Protein AF-A0A7L2H707-F1 (afdb_monomer)

Radius of gyration: 28.12 Å; Cα contacts (8 Å, |Δi|>4): 339; chains: 1; bounding box: 68×90×78 Å

Sequence (315 aa):
ISQTHPNASKLPLKDSFTYDDYRWAVSSVMTRQNQIPTEDGSRVTLALIPLWDMCNHTNGLITTGYNLEDDRCECVALQDFKVGEQIYIFYGTRSNAEFVIHSGFFFDNNSHDRVKIKLGVSKSDRLYAMKAEVLARAGIPTSSVFALHSTEPPISAQLLAFLRVFCMSEEELKEHLIGERAIDKIFTLGNSEFPISWDNEVKLWTFLEARASLLLKTYKTTVEDDKSFLETHDLTSHAIMAIKLRLGEKEILEKAVKSAAASREYYTKNGFVNGENSLFNGTKSESENLNKEKSNRETEDAKESSSESTDEVKE

pLDDT: mean 89.02, std 19.52, range [30.56, 98.81]

InterPro domains:
  IPR015353 Rubisco LSMT, substrate-binding domain [PF09273] (122-253)
  IPR025785 Actin-histidine N-methyltransferase SETD3 [PS51565] (1-260)
  IPR036464 Rubisco LSMT, substrate-binding domain superfamily [G3DSA:3.90.1420.10] (107-272)
  IPR036464 Rubisco LSMT, substrate-binding domain superfamily [SSF81822] (115-268)
  IPR046341 SET domain superfamily [SSF82199] (11-111)
  IPR050600 SETD3/SETD6 methyltransferase [PTHR13271] (15-248)

Foldseek 3Di:
DPDPDPVCVPPPVVVPDDPVNVVVVQLVCLQAWDWAADLVNPDIDIDRAPPVSVAAADDADAQWHADSVVRDIDGDQRDDDDVPGGGHGHPDLDAQVSCCPRNVAGDPPRQNHKDKDKDAQDPPDPCLVLLCVLCVLLVHHRIDIAIQGLDPVRHALNVQLNLLSSQDDPVLSCCLVDDPCNNVVSVCSSPPVAHSFLVSQLNSLVVQLVRLVVVLVVDPDHLVRLVCCLVPDDDDNSRNSVSVVVNSNNSSSVVSNVSSVVSNVVSVVVCVVCDRPPRPPPPPPPVVVVVVVVVVVVVVVVPPPDDDDDDDDDD

Solvent-accessible surface area (backbone atoms only — not comparable to full-atom values): 18832 Å² total; per-residue (Å²): 132,90,82,85,57,76,88,52,74,82,42,72,58,70,83,59,74,52,72,67,57,51,52,51,50,54,51,54,44,58,52,47,56,40,82,43,65,39,96,83,64,82,48,74,43,80,42,74,54,80,78,64,70,71,51,45,76,48,92,76,59,75,45,64,50,75,41,74,91,78,70,43,82,45,71,56,78,70,61,94,73,59,94,91,56,85,71,54,40,32,88,63,85,56,24,46,70,50,28,38,76,41,53,73,41,66,62,86,89,51,81,48,24,56,42,81,44,79,52,62,70,52,87,83,43,94,58,33,72,59,45,42,49,50,31,50,77,60,74,38,73,56,57,48,76,45,58,39,31,65,46,88,72,33,57,47,42,69,54,46,26,50,39,44,51,73,46,48,53,72,67,58,47,45,50,46,73,50,66,92,61,10,61,62,51,49,70,36,44,42,39,87,90,52,63,95,41,46,67,37,49,29,50,32,24,50,49,49,21,53,50,32,51,52,56,55,69,71,49,96,64,55,64,66,56,49,52,50,49,65,73,74,50,94,70,54,72,69,56,48,40,55,51,52,49,62,35,50,53,45,54,30,33,52,48,37,25,54,52,23,49,53,50,22,52,52,32,49,53,50,33,70,75,56,44,99,76,64,72,79,69,88,72,80,60,59,71,63,50,58,52,51,55,52,57,50,51,64,56,51,70,69,65,76,79,78,86,88,89,88,88,83,87,88,132

Mean predi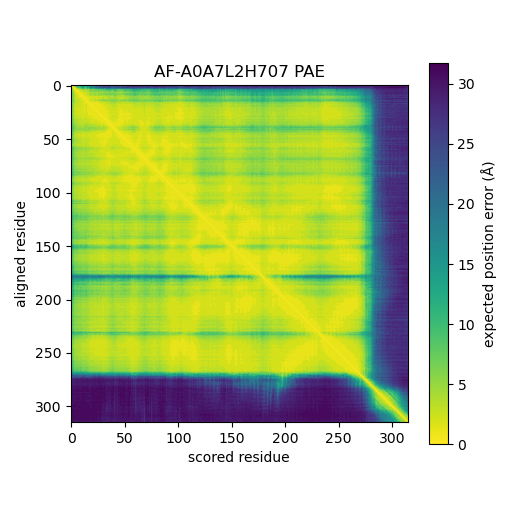cted aligned error: 9.2 Å

Nearest PDB structures (foldseek):
  6ox1-assembly2_B  TM=9.909E-01  e=6.066E-40  Homo sapiens
  6wk2-assembly1_A  TM=9.994E-01  e=1.574E-39  Homo sapiens
  6ict-assembly1_A  TM=9.997E-01  e=2.051E-39  Homo sapiens
  6ox4-assembly1_A  TM=9.991E-01  e=2.971E-39  Homo sapiens
  6v62-assembly1_A  TM=9.894E-01  e=6.575E-39  Homo sapiens

Secondary structure (DSSP, 8-state):
-----GGGTTSGGGT---HHHHHHHHHHHHHHEEEEE-TTSSSEEEEE-TTGGGPEE-SS---EEEETTTTEEEE--SS---TTSPPEE---S--HHHIIIIIS---TT-TT-EEEEEEE--TT-TTHHHHHHHHHHTT--SEEEEEEESSSSSB-HHHHHHHHHHH--HHHHHHHHSSTTHHHHHHHTT-TTS-S-HHHHHHHHHHHHHHHHHHHTTSSS-HHHHHHHHHHS---HHHHHHHHHHHHHHHHHHHHHHHHHHHHHHHHHHHHHH-TT----TTSSHHHHHHHHHHHHHHHTTTSSS---------

Structure (mmCIF, N/CA/C/O backbone):
data_AF-A0A7L2H707-F1
#
_entry.id   AF-A0A7L2H707-F1
#
loop_
_atom_site.group_PDB
_atom_site.id
_atom_site.type_symbol
_atom_site.label_atom_id
_atom_site.label_alt_id
_atom_site.label_comp_id
_atom_site.label_asym_id
_atom_site.label_entity_id
_atom_site.label_seq_id
_atom_site.pdbx_PDB_ins_code
_atom_site.Cartn_x
_atom_site.Cartn_y
_atom_site.Cartn_z
_atom_site.occupancy
_atom_site.B_iso_or_equiv
_atom_site.auth_seq_id
_atom_site.auth_comp_id
_atom_site.auth_asym_id
_atom_site.auth_atom_id
_atom_site.pdbx_PDB_model_num
ATOM 1 N N . ILE A 1 1 ? -5.792 -17.222 -35.094 1.00 54.03 1 ILE A N 1
ATOM 2 C CA . ILE A 1 1 ? -6.638 -16.162 -34.495 1.00 54.03 1 ILE A CA 1
ATOM 3 C C . ILE A 1 1 ? -7.284 -15.411 -35.654 1.00 54.03 1 ILE A C 1
ATOM 5 O O . ILE A 1 1 ? -6.564 -14.768 -36.404 1.00 54.03 1 ILE A O 1
ATOM 9 N N . SER A 1 2 ? -8.591 -15.565 -35.888 1.00 55.62 2 SER A N 1
ATOM 10 C CA . SER A 1 2 ? -9.274 -14.831 -36.966 1.00 55.62 2 SER A CA 1
ATOM 11 C C . SER A 1 2 ? -9.507 -13.393 -36.514 1.00 55.62 2 SER A C 1
ATOM 13 O O . SER A 1 2 ? -10.444 -13.111 -35.774 1.00 55.62 2 SER A O 1
ATOM 15 N N . GLN A 1 3 ? -8.601 -12.496 -36.897 1.00 58.69 3 GLN A N 1
ATOM 16 C CA . GLN A 1 3 ? -8.678 -11.076 -36.570 1.00 58.69 3 GLN A CA 1
ATOM 17 C C . GLN A 1 3 ? -9.778 -10.424 -37.422 1.00 58.69 3 GLN A C 1
ATOM 19 O O . GLN A 1 3 ? -9.696 -10.405 -38.647 1.00 58.69 3 GLN A O 1
ATOM 24 N N . THR A 1 4 ? -10.832 -9.923 -36.779 1.00 78.00 4 THR A N 1
ATOM 25 C CA . THR A 1 4 ? -12.040 -9.413 -37.455 1.00 78.00 4 THR A CA 1
ATOM 26 C C . THR A 1 4 ? -11.990 -7.914 -37.750 1.00 78.00 4 THR A C 1
ATOM 28 O O . THR A 1 4 ? -12.814 -7.416 -38.513 1.00 78.00 4 THR A O 1
ATOM 31 N N . HIS A 1 5 ? -11.039 -7.179 -37.161 1.00 87.56 5 HIS A N 1
ATOM 32 C CA . HIS A 1 5 ? -11.016 -5.721 -37.236 1.00 87.56 5 HIS A CA 1
ATOM 33 C C . HIS A 1 5 ? -10.120 -5.205 -38.383 1.00 87.56 5 HIS A C 1
ATOM 35 O O . HIS A 1 5 ? -8.908 -5.443 -38.359 1.00 87.56 5 HIS A O 1
ATOM 41 N N . PRO A 1 6 ? -10.652 -4.433 -39.353 1.00 87.88 6 PRO A N 1
ATOM 42 C CA . PRO A 1 6 ? -9.914 -4.019 -40.554 1.00 87.88 6 PRO A CA 1
ATOM 43 C C . PRO A 1 6 ? -8.689 -3.139 -40.255 1.00 87.88 6 PRO A C 1
ATOM 45 O O . PRO A 1 6 ? -7.672 -3.242 -40.943 1.00 87.88 6 PRO A O 1
ATOM 48 N N . ASN A 1 7 ? -8.733 -2.334 -39.188 1.00 91.69 7 ASN A N 1
ATOM 49 C CA . ASN A 1 7 ? -7.623 -1.443 -38.816 1.00 91.69 7 ASN A CA 1
ATOM 50 C C . ASN A 1 7 ? -6.349 -2.181 -38.369 1.00 91.69 7 ASN A C 1
ATOM 52 O O . ASN A 1 7 ? -5.264 -1.617 -38.459 1.00 91.69 7 ASN A O 1
ATOM 56 N N . ALA A 1 8 ? -6.450 -3.437 -37.923 1.00 90.44 8 ALA A N 1
ATOM 57 C CA . ALA A 1 8 ? -5.287 -4.217 -37.497 1.00 90.44 8 ALA A CA 1
ATOM 58 C C . ALA A 1 8 ? -4.589 -4.945 -38.661 1.00 90.44 8 ALA A C 1
ATOM 60 O O . ALA A 1 8 ? -3.564 -5.591 -38.468 1.00 90.44 8 ALA A O 1
ATOM 61 N N . SER A 1 9 ? -5.122 -4.824 -39.884 1.00 89.00 9 SER A N 1
ATOM 62 C CA . SER A 1 9 ? -4.682 -5.592 -41.056 1.00 89.00 9 SER A CA 1
ATOM 63 C C . SER A 1 9 ? -3.227 -5.367 -41.475 1.00 89.00 9 SER A C 1
ATOM 65 O O . SER A 1 9 ? -2.679 -6.221 -42.171 1.00 89.00 9 SER A O 1
ATOM 67 N N . LYS A 1 10 ? -2.631 -4.238 -41.069 1.00 93.12 10 LYS A N 1
ATOM 68 C CA . LYS A 1 10 ? -1.242 -3.848 -41.358 1.00 93.12 10 LYS A CA 1
ATOM 69 C C . LYS A 1 10 ? -0.273 -4.118 -40.202 1.00 93.12 10 LYS A C 1
ATOM 71 O O . LYS A 1 10 ? 0.908 -3.817 -40.335 1.00 93.12 10 LYS A O 1
ATOM 76 N N . LEU A 1 11 ? -0.756 -4.607 -39.058 1.00 94.12 11 LEU A N 1
ATOM 77 C CA . LEU A 1 11 ? 0.102 -4.867 -37.906 1.00 94.12 11 LEU A CA 1
ATOM 78 C C . LEU A 1 11 ? 0.853 -6.191 -38.097 1.00 94.12 11 LEU A C 1
ATOM 80 O O . LEU A 1 11 ? 0.225 -7.170 -38.498 1.00 94.12 11 LEU A O 1
ATOM 84 N N . PRO A 1 12 ? 2.143 -6.272 -37.722 1.00 93.12 12 PRO A N 1
ATOM 85 C CA . PRO A 1 12 ? 2.908 -7.522 -37.801 1.00 93.12 12 PRO A CA 1
ATOM 86 C C . PRO A 1 12 ? 2.309 -8.632 -36.919 1.00 93.12 12 PRO A C 1
ATOM 88 O O . PRO A 1 12 ? 2.442 -9.815 -37.215 1.00 93.12 12 PRO A O 1
ATOM 91 N N . LEU A 1 13 ? 1.557 -8.247 -35.881 1.00 93.44 13 LEU A N 1
ATOM 92 C CA . LEU A 1 13 ? 0.807 -9.148 -34.997 1.00 93.44 13 LEU A CA 1
ATOM 93 C C . LEU A 1 13 ? -0.252 -9.987 -35.731 1.00 93.44 13 LEU A C 1
ATOM 95 O O . LEU A 1 13 ? -0.741 -10.976 -35.189 1.00 93.44 13 LEU A O 1
ATOM 99 N N . LYS A 1 14 ? -0.645 -9.587 -36.946 1.00 87.44 14 LYS A N 1
ATOM 100 C CA . LYS A 1 14 ? -1.569 -10.361 -37.777 1.00 87.44 14 LYS A CA 1
ATOM 101 C C . LYS A 1 14 ? -0.950 -11.684 -38.220 1.00 87.44 14 LYS A C 1
ATOM 103 O O . LYS A 1 14 ? -1.649 -12.695 -38.261 1.00 87.44 14 LYS A O 1
ATOM 108 N N . ASP A 1 15 ? 0.336 -11.655 -38.556 1.00 89.94 15 ASP A N 1
ATOM 109 C CA . ASP A 1 15 ? 1.042 -12.813 -39.094 1.00 89.94 15 ASP A CA 1
ATOM 110 C C . ASP A 1 15 ? 1.440 -13.773 -37.967 1.00 89.94 15 ASP A C 1
ATOM 112 O O . ASP A 1 15 ? 1.309 -14.988 -38.110 1.00 89.94 15 ASP A O 1
ATOM 116 N N . SER A 1 16 ? 1.859 -13.232 -36.818 1.00 93.44 16 SER A N 1
ATOM 117 C CA . SER A 1 16 ? 2.153 -14.009 -35.614 1.00 93.44 16 SER A CA 1
ATOM 118 C C . SER A 1 16 ? 1.881 -13.197 -34.350 1.00 93.44 16 SER A C 1
ATOM 120 O O . SER A 1 16 ? 2.459 -12.132 -34.145 1.00 93.44 16 SER A O 1
ATOM 122 N N . PHE A 1 17 ? 1.023 -13.729 -33.481 1.00 95.00 17 PHE A N 1
ATOM 123 C CA . PHE A 1 17 ? 0.790 -13.210 -32.136 1.00 95.00 17 PHE A CA 1
ATOM 124 C C . PHE A 1 17 ? 0.549 -14.378 -31.187 1.00 95.00 17 PHE A C 1
ATOM 126 O O . PHE A 1 17 ? -0.504 -15.025 -31.224 1.00 95.00 17 PHE A O 1
ATOM 133 N N . THR A 1 18 ? 1.554 -14.678 -30.371 1.00 96.38 18 THR A N 1
ATOM 134 C CA . THR A 1 18 ? 1.525 -15.805 -29.443 1.00 96.38 18 THR A CA 1
ATOM 135 C C . THR A 1 18 ? 1.198 -15.358 -28.022 1.00 96.38 18 THR A C 1
ATOM 137 O O . THR A 1 18 ? 1.277 -14.182 -27.663 1.00 96.38 18 THR A O 1
ATOM 140 N N . TYR A 1 19 ? 0.841 -16.329 -27.182 1.00 97.81 19 TYR A N 1
ATOM 141 C CA . TYR A 1 19 ? 0.700 -16.095 -25.749 1.00 97.81 19 TYR A CA 1
ATOM 142 C C . TYR A 1 19 ? 2.007 -15.588 -25.123 1.00 97.81 19 TYR A C 1
ATOM 144 O O . TYR A 1 19 ? 1.972 -14.690 -24.284 1.00 97.81 19 TYR A O 1
ATOM 152 N N . ASP A 1 20 ? 3.150 -16.136 -25.544 1.00 98.38 20 ASP A N 1
ATOM 153 C CA . ASP A 1 20 ? 4.453 -15.763 -25.000 1.00 98.38 20 ASP A CA 1
ATOM 154 C C . ASP A 1 20 ? 4.829 -14.325 -25.368 1.00 98.38 20 ASP A C 1
ATOM 156 O O . ASP A 1 20 ? 5.318 -13.609 -24.493 1.00 98.38 20 ASP A O 1
ATOM 160 N N . ASP A 1 21 ? 4.508 -13.874 -26.588 1.00 98.12 21 ASP A N 1
ATOM 161 C CA . ASP A 1 21 ? 4.693 -12.475 -27.003 1.00 98.12 21 ASP A CA 1
ATOM 162 C C . ASP A 1 21 ? 3.899 -11.531 -26.101 1.00 98.12 21 ASP A C 1
ATOM 164 O O . ASP A 1 21 ? 4.429 -10.541 -25.598 1.00 98.12 21 ASP A O 1
ATOM 168 N N . TYR A 1 22 ? 2.623 -11.849 -25.855 1.00 98.44 22 TYR A N 1
ATOM 169 C CA . TYR A 1 22 ? 1.771 -11.006 -25.025 1.00 98.44 22 TYR A CA 1
ATOM 170 C C . TYR A 1 22 ? 2.206 -11.014 -23.562 1.00 98.44 22 TYR A C 1
ATOM 172 O O . TYR A 1 22 ? 2.314 -9.947 -22.962 1.00 98.44 22 TYR A O 1
ATOM 180 N N . ARG A 1 23 ? 2.499 -12.196 -22.997 1.00 98.56 23 ARG A N 1
ATOM 181 C CA . ARG A 1 23 ? 3.022 -12.338 -21.630 1.00 98.56 23 ARG A CA 1
ATOM 182 C C . ARG A 1 23 ? 4.298 -11.518 -21.468 1.00 98.56 23 ARG A C 1
ATOM 184 O O . ARG A 1 23 ? 4.395 -10.735 -20.531 1.00 98.56 23 ARG A O 1
ATOM 191 N N . TRP A 1 24 ? 5.247 -11.666 -22.391 1.00 98.62 24 TRP A N 1
ATOM 192 C CA . TRP A 1 24 ? 6.494 -10.909 -22.382 1.00 98.62 24 TRP A CA 1
ATOM 193 C C . TRP A 1 24 ? 6.250 -9.400 -22.493 1.00 98.62 24 TRP A C 1
ATOM 195 O O . TRP A 1 24 ? 6.822 -8.638 -21.714 1.00 98.62 24 TRP A O 1
ATOM 205 N N . ALA A 1 25 ? 5.372 -8.963 -23.400 1.00 98.69 25 ALA A N 1
ATOM 206 C CA . ALA A 1 25 ? 5.081 -7.547 -23.609 1.00 98.69 25 ALA A CA 1
ATOM 207 C C . ALA A 1 25 ? 4.456 -6.900 -22.364 1.00 98.69 25 ALA A C 1
ATOM 209 O O . ALA A 1 25 ? 4.950 -5.876 -21.893 1.00 98.69 25 ALA A O 1
ATOM 210 N N . VAL A 1 26 ? 3.417 -7.508 -21.776 1.00 98.62 26 VAL A N 1
ATOM 211 C CA . VAL A 1 26 ? 2.774 -6.941 -20.577 1.00 98.62 26 VAL A CA 1
ATOM 212 C C . VAL A 1 26 ? 3.685 -7.004 -19.355 1.00 98.62 26 VAL A C 1
ATOM 214 O O . VAL A 1 26 ? 3.666 -6.072 -18.556 1.00 98.62 26 VAL A O 1
ATOM 217 N N . SER A 1 27 ? 4.512 -8.050 -19.216 1.00 98.56 27 SER A N 1
ATOM 218 C CA . SER A 1 27 ? 5.530 -8.133 -18.161 1.00 98.56 27 SER A CA 1
ATOM 219 C C . SER A 1 27 ? 6.601 -7.054 -18.326 1.00 98.56 27 SER A C 1
ATOM 221 O O . SER A 1 27 ? 6.970 -6.407 -17.349 1.00 98.56 27 SER A O 1
ATOM 223 N N . SER A 1 28 ? 7.054 -6.798 -19.555 1.00 98.62 28 SER A N 1
ATOM 224 C CA . SER A 1 28 ? 8.016 -5.727 -19.849 1.00 98.62 28 SER A CA 1
ATOM 225 C C . SER A 1 28 ? 7.446 -4.356 -19.488 1.00 98.62 28 SER A C 1
ATOM 227 O O . SER A 1 28 ? 8.114 -3.564 -18.833 1.00 98.62 28 SER A O 1
ATOM 229 N N . VAL A 1 29 ? 6.179 -4.104 -19.836 1.00 98.62 29 VAL A N 1
ATOM 230 C CA . VAL A 1 29 ? 5.491 -2.855 -19.485 1.00 98.62 29 VAL A CA 1
ATOM 231 C C . VAL A 1 29 ? 5.291 -2.736 -17.974 1.00 98.62 29 VAL A C 1
ATOM 233 O O . VAL A 1 29 ? 5.716 -1.746 -17.395 1.00 98.62 29 VAL A O 1
ATOM 236 N N . MET A 1 30 ? 4.697 -3.719 -17.291 1.00 97.94 30 MET A N 1
ATOM 237 C CA . MET A 1 30 ? 4.370 -3.560 -15.864 1.00 97.94 30 MET A CA 1
ATOM 238 C C . MET A 1 30 ? 5.606 -3.414 -14.967 1.00 97.94 30 MET A C 1
ATOM 240 O O . MET A 1 30 ? 5.538 -2.707 -13.965 1.00 97.94 30 MET A O 1
ATOM 244 N N . THR A 1 31 ? 6.728 -4.034 -15.351 1.00 98.50 31 THR A N 1
ATOM 245 C CA . THR A 1 31 ? 7.976 -3.982 -14.576 1.00 98.50 31 THR A CA 1
ATOM 246 C C . THR A 1 31 ? 8.770 -2.693 -14.794 1.00 98.50 31 THR A C 1
ATOM 248 O O . THR A 1 31 ? 9.594 -2.367 -13.941 1.00 98.50 31 THR A O 1
ATOM 251 N N . ARG A 1 32 ? 8.530 -1.952 -15.893 1.00 98.62 32 ARG A N 1
ATOM 252 C CA . ARG A 1 32 ? 9.358 -0.795 -16.298 1.00 98.62 32 ARG A CA 1
ATOM 253 C C . ARG A 1 32 ? 8.617 0.465 -16.751 1.00 98.62 32 ARG A C 1
ATOM 255 O O . ARG A 1 32 ? 9.269 1.455 -17.067 1.00 98.62 32 ARG A O 1
ATOM 262 N N . GLN A 1 33 ? 7.288 0.468 -16.798 1.00 98.25 33 GLN A N 1
ATOM 263 C CA . GLN A 1 33 ? 6.522 1.666 -17.154 1.00 98.25 33 GLN A CA 1
ATOM 264 C C . GLN A 1 33 ? 6.642 2.757 -16.088 1.00 98.25 33 GLN A C 1
ATOM 266 O O . GLN A 1 33 ? 6.629 2.481 -14.888 1.00 98.25 33 GLN A O 1
ATOM 271 N N . ASN A 1 34 ? 6.669 4.004 -16.544 1.00 98.31 34 ASN A N 1
ATOM 272 C CA . ASN A 1 34 ? 6.708 5.198 -15.710 1.00 98.31 34 ASN A CA 1
ATOM 273 C C . ASN A 1 34 ? 5.632 6.170 -16.164 1.00 98.31 34 ASN A C 1
ATOM 275 O O . ASN A 1 34 ? 5.295 6.223 -17.346 1.00 98.31 34 ASN A O 1
ATOM 279 N N . GLN A 1 35 ? 5.114 6.949 -15.224 1.00 98.19 35 GLN A N 1
ATOM 280 C CA . GLN A 1 35 ? 4.201 8.038 -15.519 1.00 98.19 35 GLN A CA 1
ATOM 281 C C . GLN A 1 35 ? 5.007 9.330 -15.666 1.00 98.19 35 GLN A C 1
ATOM 283 O O . GLN A 1 35 ? 5.700 9.726 -14.733 1.00 98.19 35 GLN A O 1
ATOM 288 N N . ILE A 1 36 ? 4.911 9.970 -16.829 1.00 98.31 36 ILE A N 1
ATOM 289 C CA . ILE A 1 36 ? 5.588 11.237 -17.140 1.00 98.31 36 ILE A CA 1
ATOM 290 C C . ILE A 1 36 ? 4.559 12.266 -17.623 1.00 98.31 36 ILE A C 1
ATOM 292 O O . ILE A 1 36 ? 3.489 11.865 -18.100 1.00 98.31 36 ILE A O 1
ATOM 296 N N . PRO A 1 37 ? 4.817 13.576 -17.487 1.00 98.19 37 PRO A N 1
ATOM 297 C CA . PRO A 1 37 ? 3.963 14.579 -18.107 1.00 98.19 37 PRO A CA 1
ATOM 298 C C . PRO A 1 37 ? 4.005 14.467 -19.641 1.00 98.19 37 PRO A C 1
ATOM 300 O O . PRO A 1 37 ? 4.955 13.942 -20.218 1.00 98.19 37 PRO A O 1
ATOM 303 N N . THR A 1 38 ? 2.954 14.936 -20.310 1.00 97.25 38 THR A N 1
ATOM 304 C CA . THR A 1 38 ? 2.976 15.177 -21.759 1.00 97.25 38 THR A CA 1
ATOM 305 C C . THR A 1 38 ? 3.868 16.376 -22.089 1.00 97.25 38 THR A C 1
ATOM 307 O O . THR A 1 38 ? 4.139 17.186 -21.209 1.00 97.25 38 THR A O 1
ATOM 310 N N . GLU A 1 39 ? 4.292 16.517 -23.350 1.00 95.69 39 GLU A N 1
ATOM 311 C CA . GLU A 1 39 ? 5.163 17.621 -23.814 1.00 95.69 39 GLU A CA 1
ATOM 312 C C . GLU A 1 39 ? 4.625 19.017 -23.437 1.00 95.69 39 GLU A C 1
ATOM 314 O O . GLU A 1 39 ? 5.384 19.938 -23.159 1.00 95.69 39 GLU A O 1
ATOM 319 N N . ASP A 1 40 ? 3.300 19.177 -23.381 1.00 95.38 40 ASP A N 1
ATOM 320 C CA . ASP A 1 40 ? 2.620 20.419 -22.994 1.00 95.38 40 ASP A CA 1
ATOM 321 C C . ASP A 1 40 ? 2.378 20.561 -21.477 1.00 95.38 40 ASP A C 1
ATOM 323 O O . ASP A 1 40 ? 1.748 21.523 -21.037 1.00 95.38 40 ASP A O 1
ATOM 327 N N . GLY A 1 41 ? 2.794 19.578 -20.673 1.00 95.81 41 GLY A N 1
ATOM 328 C CA . GLY A 1 41 ? 2.592 19.518 -19.224 1.00 95.81 41 GLY A CA 1
ATOM 329 C C . GLY A 1 41 ? 1.132 19.390 -18.767 1.00 95.81 41 GLY A C 1
ATOM 330 O O . GLY A 1 41 ? 0.870 19.391 -17.564 1.00 95.81 41 GLY A O 1
ATOM 331 N N . SER A 1 42 ? 0.163 19.283 -19.685 1.00 96.88 42 SER A N 1
ATOM 332 C CA . SER A 1 42 ? -1.268 19.355 -19.349 1.00 96.88 42 SER A CA 1
ATOM 333 C C . SER A 1 42 ? -1.835 18.047 -18.803 1.00 96.88 42 SER A C 1
ATOM 335 O O . SER A 1 42 ? -2.866 18.030 -18.121 1.00 96.88 42 SER A O 1
ATOM 337 N N . ARG A 1 43 ? -1.190 16.929 -19.140 1.00 97.44 43 ARG A N 1
ATOM 338 C CA . ARG A 1 43 ? -1.622 15.574 -18.811 1.00 97.44 43 ARG A CA 1
ATOM 339 C C . ARG A 1 43 ? -0.420 14.715 -18.460 1.00 97.44 43 ARG A C 1
ATOM 341 O O . ARG A 1 43 ? 0.730 15.128 -18.520 1.00 97.44 43 ARG A O 1
ATOM 348 N N . VAL A 1 44 ? -0.727 13.484 -18.093 1.00 97.62 44 VAL A N 1
ATOM 349 C CA . VAL A 1 44 ? 0.232 12.426 -17.806 1.00 97.62 44 VAL A CA 1
ATOM 350 C C . VAL A 1 44 ? 0.068 11.308 -18.827 1.00 97.62 44 VAL A C 1
ATOM 352 O O . VAL A 1 44 ? -1.049 11.010 -19.256 1.00 97.62 44 VAL A O 1
ATOM 355 N N . THR A 1 45 ? 1.174 10.681 -19.203 1.00 98.19 45 THR A N 1
ATOM 356 C CA . THR A 1 45 ? 1.229 9.522 -20.097 1.00 98.19 45 THR A CA 1
ATOM 357 C C . THR A 1 45 ? 2.152 8.451 -19.518 1.00 98.19 45 THR A C 1
ATOM 359 O O . THR A 1 45 ? 2.870 8.696 -18.548 1.00 98.19 45 THR A O 1
ATOM 362 N N . LEU A 1 46 ? 2.113 7.247 -20.089 1.00 98.38 46 LEU A N 1
ATOM 363 C CA . LEU A 1 46 ? 3.006 6.150 -19.726 1.00 98.38 46 LEU A CA 1
ATOM 364 C C . LEU A 1 46 ? 4.170 6.066 -20.713 1.00 98.38 46 LEU A C 1
ATOM 366 O O . LEU A 1 46 ? 3.962 6.140 -21.924 1.00 98.38 46 LEU A O 1
ATOM 370 N N . ALA A 1 47 ? 5.376 5.857 -20.194 1.00 98.38 47 ALA A N 1
ATOM 371 C CA . ALA A 1 47 ? 6.591 5.711 -20.984 1.00 98.38 47 ALA A CA 1
ATOM 372 C C . ALA A 1 47 ? 7.486 4.583 -20.453 1.00 98.38 47 ALA A C 1
ATOM 374 O O . ALA A 1 47 ? 7.520 4.298 -19.254 1.00 98.38 47 ALA A O 1
ATOM 375 N N . LEU A 1 48 ? 8.243 3.969 -21.362 1.00 98.75 48 LEU A N 1
ATOM 376 C CA . LEU A 1 48 ? 9.446 3.203 -21.035 1.00 98.75 48 LEU A CA 1
ATOM 377 C C . LEU A 1 48 ? 10.631 4.154 -21.210 1.00 98.75 48 LEU A C 1
ATOM 379 O O . LEU A 1 48 ? 10.692 4.838 -22.230 1.00 98.75 48 LEU A O 1
ATOM 383 N N . ILE A 1 49 ? 11.526 4.228 -20.223 1.00 98.62 49 ILE A N 1
ATOM 384 C CA . ILE A 1 49 ? 12.636 5.192 -20.193 1.00 98.62 49 ILE A CA 1
ATOM 385 C C . ILE A 1 49 ? 13.945 4.405 -20.340 1.00 98.62 49 ILE A C 1
ATOM 387 O O . ILE A 1 49 ? 14.458 3.905 -19.335 1.00 98.62 49 ILE A O 1
ATOM 391 N N . PRO A 1 50 ? 14.482 4.264 -21.570 1.00 98.62 50 PRO A N 1
ATOM 392 C CA . PRO A 1 50 ? 15.670 3.456 -21.816 1.00 98.62 50 PRO A CA 1
ATOM 393 C C . PRO A 1 50 ? 16.873 3.946 -21.014 1.00 98.62 50 PRO A C 1
ATOM 395 O O . PRO A 1 50 ? 16.956 5.124 -20.664 1.00 98.62 50 PRO A O 1
ATOM 398 N N . LEU A 1 51 ? 17.838 3.048 -20.799 1.00 98.44 51 LEU A N 1
ATOM 399 C CA . LEU A 1 51 ? 19.055 3.249 -20.000 1.00 98.44 51 LEU A CA 1
ATOM 400 C C . LEU A 1 51 ? 18.767 3.403 -18.503 1.00 98.44 51 LEU A C 1
ATOM 402 O O . LEU A 1 51 ? 19.281 2.620 -17.707 1.00 98.44 51 LEU A O 1
ATOM 406 N N . TRP A 1 52 ? 17.946 4.375 -18.115 1.00 98.69 52 TRP A N 1
ATOM 407 C CA . TRP A 1 52 ? 17.592 4.615 -16.717 1.00 98.69 52 TRP A CA 1
ATOM 408 C C . TRP A 1 52 ? 16.871 3.412 -16.087 1.00 98.69 52 TRP A C 1
ATOM 410 O O . TRP A 1 52 ? 17.194 3.028 -14.962 1.00 98.69 52 TRP A O 1
ATOM 420 N N . ASP A 1 53 ? 15.982 2.749 -16.834 1.00 98.25 53 ASP A N 1
ATOM 421 C CA . ASP A 1 53 ? 15.206 1.578 -16.389 1.00 98.25 53 ASP A CA 1
ATOM 422 C C . ASP A 1 53 ? 16.030 0.289 -16.164 1.00 98.25 53 ASP A C 1
ATOM 424 O O . ASP A 1 53 ? 15.486 -0.761 -15.791 1.0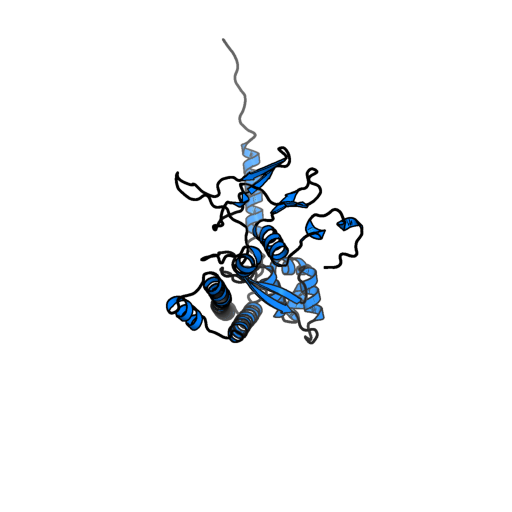0 98.25 53 ASP A O 1
ATOM 428 N N . MET A 1 54 ? 17.350 0.368 -16.353 1.00 98.69 54 MET A N 1
ATOM 429 C CA . MET A 1 54 ? 18.309 -0.665 -15.966 1.00 98.69 54 MET A CA 1
ATOM 430 C C . MET A 1 54 ? 18.741 -0.559 -14.496 1.00 98.69 54 MET A C 1
ATOM 432 O O . MET A 1 54 ? 19.318 -1.514 -13.975 1.00 98.69 54 MET A O 1
ATOM 436 N N . CYS A 1 55 ? 18.475 0.564 -13.816 1.00 98.69 55 CYS A N 1
ATOM 437 C CA . CYS A 1 55 ? 18.794 0.732 -12.397 1.00 98.69 55 CYS A CA 1
ATOM 438 C C . CYS A 1 55 ? 17.883 -0.145 -11.530 1.00 98.69 55 CYS A C 1
ATOM 440 O O . CYS A 1 55 ? 16.662 -0.126 -11.687 1.00 98.69 55 CYS A O 1
ATOM 442 N N . ASN A 1 56 ? 18.461 -0.882 -10.580 1.00 98.75 56 ASN A N 1
ATOM 443 C CA . ASN A 1 56 ? 17.706 -1.719 -9.645 1.00 98.75 56 ASN A CA 1
ATOM 444 C C . ASN A 1 56 ? 17.184 -0.924 -8.437 1.00 98.75 56 ASN A C 1
ATOM 446 O O . ASN A 1 56 ? 17.587 0.213 -8.181 1.00 98.75 56 ASN A O 1
ATOM 450 N N . HIS A 1 57 ? 16.291 -1.557 -7.677 1.00 98.69 57 HIS A N 1
ATOM 451 C CA . HIS A 1 57 ? 15.668 -0.979 -6.491 1.00 98.69 57 HIS A CA 1
ATOM 452 C C . HIS A 1 57 ? 16.532 -1.096 -5.223 1.00 98.69 57 HIS A C 1
ATOM 454 O O . HIS A 1 57 ? 17.078 -2.161 -4.938 1.00 98.69 57 HIS A O 1
ATOM 460 N N . THR A 1 58 ? 16.568 -0.031 -4.417 1.00 98.44 58 THR A N 1
ATOM 461 C CA . THR A 1 58 ? 16.904 -0.062 -2.981 1.00 98.44 58 THR A CA 1
ATOM 462 C C . THR A 1 58 ? 16.009 0.911 -2.200 1.00 98.44 58 THR A C 1
ATOM 464 O O . THR A 1 58 ? 15.353 1.748 -2.821 1.00 98.44 58 THR A O 1
ATOM 467 N N . ASN A 1 59 ? 15.975 0.828 -0.863 1.00 97.88 59 ASN A N 1
ATOM 468 C CA . ASN A 1 59 ? 15.237 1.765 0.002 1.00 97.88 59 ASN A CA 1
ATOM 469 C C . ASN A 1 59 ? 15.788 3.199 -0.113 1.00 97.88 59 ASN A C 1
ATOM 471 O O . ASN A 1 59 ? 16.996 3.397 -0.208 1.00 97.88 59 ASN A O 1
ATOM 475 N N . GLY A 1 60 ? 14.911 4.203 -0.045 1.00 97.19 60 GLY A N 1
ATOM 476 C CA . GLY A 1 60 ? 15.300 5.607 -0.152 1.00 97.19 60 GLY A CA 1
ATOM 477 C C . GLY A 1 60 ? 14.119 6.534 -0.435 1.00 97.19 60 GLY A C 1
ATOM 478 O O . GLY A 1 60 ? 12.985 6.239 -0.067 1.00 97.19 60 GLY A O 1
ATOM 479 N N . LEU A 1 61 ? 14.391 7.651 -1.106 1.00 97.81 61 LEU A N 1
ATOM 480 C CA . LEU A 1 61 ? 13.390 8.590 -1.616 1.00 97.81 61 LEU A CA 1
ATOM 481 C C . LEU A 1 61 ? 13.489 8.665 -3.140 1.00 97.81 61 LEU A C 1
ATOM 483 O O . LEU A 1 61 ? 14.524 8.341 -3.716 1.00 97.81 61 LEU A O 1
ATOM 487 N N . ILE A 1 62 ? 12.415 9.084 -3.808 1.00 98.06 62 ILE A N 1
ATOM 488 C CA . ILE A 1 62 ? 12.440 9.260 -5.264 1.00 98.06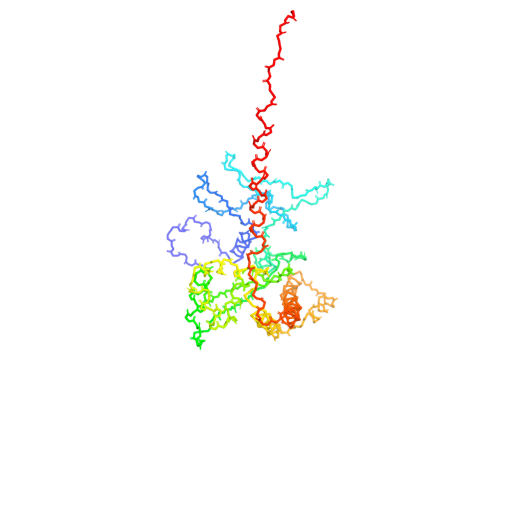 62 ILE A CA 1
ATOM 489 C C . ILE A 1 62 ? 13.381 10.426 -5.592 1.00 98.06 62 ILE A C 1
ATOM 491 O O . ILE A 1 62 ? 13.138 11.552 -5.167 1.00 98.06 62 ILE A O 1
ATOM 495 N N . THR A 1 63 ? 14.437 10.151 -6.360 1.00 98.44 63 THR A N 1
ATOM 496 C CA . THR A 1 63 ? 15.424 11.141 -6.833 1.00 98.44 63 THR A CA 1
ATOM 497 C C . THR A 1 63 ? 15.426 11.291 -8.355 1.00 98.44 63 THR A C 1
ATOM 499 O O . THR A 1 63 ? 16.371 11.808 -8.951 1.00 98.44 63 THR A O 1
ATOM 502 N N . THR A 1 64 ? 14.364 10.814 -9.003 1.00 98.56 64 THR A N 1
ATOM 503 C CA . THR A 1 64 ? 14.144 10.942 -10.442 1.00 98.56 64 THR A CA 1
ATOM 504 C C . THR A 1 64 ? 12.937 11.838 -10.689 1.00 98.56 64 THR A C 1
ATOM 506 O O . THR A 1 64 ? 11.882 11.635 -10.089 1.00 98.56 64 THR A O 1
ATOM 509 N N . GLY A 1 65 ? 13.093 12.814 -11.577 1.00 98.06 65 GLY A N 1
ATOM 510 C CA . GLY A 1 65 ? 12.039 13.729 -12.001 1.00 98.06 65 GLY A CA 1
ATOM 511 C C . GLY A 1 65 ? 12.051 13.927 -13.514 1.00 98.06 65 GLY A C 1
ATOM 512 O O . GLY A 1 65 ? 13.002 13.550 -14.198 1.00 98.06 65 GLY A O 1
ATOM 513 N N . TYR A 1 66 ? 10.980 14.517 -14.040 1.00 98.44 66 TYR A N 1
ATOM 514 C CA . TYR A 1 66 ? 10.915 14.931 -15.439 1.00 98.44 66 TYR A CA 1
ATOM 515 C C . TYR A 1 66 ? 11.146 16.438 -15.529 1.00 98.44 66 TYR A C 1
ATOM 517 O O . TYR A 1 66 ? 10.407 17.208 -14.912 1.00 98.44 66 TYR A O 1
ATOM 525 N N . ASN A 1 67 ? 12.155 16.850 -16.288 1.00 98.19 67 ASN A N 1
ATOM 526 C CA . ASN A 1 67 ? 12.409 18.246 -16.605 1.00 98.19 67 ASN A CA 1
ATOM 527 C C . ASN A 1 67 ? 11.654 18.590 -17.897 1.00 98.19 67 ASN A C 1
ATOM 529 O O . ASN A 1 67 ? 12.024 18.124 -18.972 1.00 98.19 67 ASN A O 1
ATOM 533 N N . LEU A 1 68 ? 10.579 19.375 -17.772 1.00 97.50 68 LEU A N 1
ATOM 534 C CA . LEU A 1 68 ? 9.751 19.806 -18.905 1.00 97.50 68 LEU A CA 1
ATOM 535 C C . LEU A 1 68 ? 10.442 20.844 -19.797 1.00 97.50 68 LEU A C 1
ATOM 537 O O . LEU A 1 68 ? 10.131 20.910 -20.980 1.00 97.50 68 LEU A O 1
ATOM 541 N N . GLU A 1 69 ? 11.355 21.652 -19.255 1.00 97.69 69 GLU A N 1
ATOM 542 C CA . GLU A 1 69 ? 12.044 22.695 -20.026 1.00 97.69 69 GLU A CA 1
ATOM 543 C C . GLU A 1 69 ? 13.037 22.082 -21.021 1.00 97.69 69 GLU A C 1
ATOM 545 O O . GLU A 1 69 ? 13.086 22.489 -22.180 1.00 97.69 69 GLU A O 1
ATOM 550 N N . ASP A 1 70 ? 13.773 21.060 -20.575 1.00 97.62 70 ASP A N 1
ATOM 551 C CA . ASP A 1 70 ? 14.749 20.321 -21.388 1.00 97.62 70 ASP A CA 1
ATOM 552 C C . ASP A 1 70 ? 14.170 19.038 -22.025 1.00 97.62 70 ASP A C 1
ATOM 554 O O . ASP A 1 70 ? 14.915 18.273 -22.641 1.00 97.62 70 ASP A O 1
ATOM 558 N N . ASP A 1 71 ? 12.871 18.783 -21.833 1.00 97.69 71 ASP A N 1
ATOM 559 C CA . ASP A 1 71 ? 12.124 17.596 -22.278 1.00 97.69 71 ASP A CA 1
ATOM 560 C C . ASP A 1 71 ? 12.864 16.262 -22.044 1.00 97.69 71 ASP A C 1
ATOM 562 O O . ASP A 1 71 ? 13.121 15.469 -22.956 1.00 97.69 71 ASP A O 1
ATOM 566 N N . ARG A 1 72 ? 13.274 16.020 -20.791 1.00 97.94 72 ARG A N 1
ATOM 567 C CA . ARG A 1 72 ? 14.052 14.825 -20.434 1.00 97.94 72 ARG A CA 1
ATOM 568 C C . ARG A 1 72 ? 13.811 14.331 -19.013 1.00 97.94 72 ARG A C 1
ATOM 570 O O . ARG A 1 72 ? 13.485 15.085 -18.099 1.00 97.94 72 ARG A O 1
ATOM 577 N N . CYS A 1 73 ? 14.068 13.042 -18.811 1.00 98.31 73 CYS A N 1
ATOM 578 C CA . CYS A 1 73 ? 14.135 12.439 -17.484 1.00 98.31 73 CYS A CA 1
ATOM 579 C C . CYS A 1 73 ? 15.494 12.740 -16.835 1.00 98.31 73 CYS A C 1
ATOM 581 O O . CYS A 1 73 ? 16.541 12.464 -17.422 1.00 98.31 73 CYS A O 1
ATOM 583 N N . GLU A 1 74 ? 15.479 13.249 -15.606 1.00 98.62 74 GLU A N 1
ATOM 584 C CA . GLU A 1 74 ? 16.675 13.558 -14.825 1.00 98.62 74 GLU A CA 1
ATOM 585 C C . GLU A 1 74 ? 16.694 12.717 -13.550 1.00 98.62 74 GLU A C 1
ATOM 587 O O . GLU A 1 74 ? 15.710 12.636 -12.817 1.00 98.62 74 GLU A O 1
ATOM 592 N N . CYS A 1 75 ? 17.827 12.071 -13.282 1.00 98.69 75 CYS A N 1
ATOM 593 C CA . CYS A 1 75 ? 18.036 11.279 -12.079 1.00 98.69 75 CYS A CA 1
ATOM 594 C C . CYS A 1 75 ? 19.283 11.785 -11.365 1.00 98.69 75 CYS A C 1
ATOM 596 O O . CYS A 1 75 ? 20.378 11.736 -11.926 1.00 98.69 75 CYS A O 1
ATOM 598 N N . VAL A 1 76 ? 19.121 12.220 -10.118 1.00 98.50 76 VAL A N 1
ATOM 599 C CA . VAL A 1 76 ? 20.254 12.493 -9.230 1.00 98.50 76 VAL A CA 1
ATOM 600 C C . VAL A 1 76 ? 20.544 11.260 -8.379 1.00 98.50 76 VAL A C 1
ATOM 602 O O . VAL A 1 76 ? 19.655 10.440 -8.120 1.00 98.50 76 VAL A O 1
ATOM 605 N N . ALA A 1 77 ? 21.806 11.094 -7.982 1.00 98.56 77 ALA A N 1
ATOM 606 C CA . ALA A 1 77 ? 22.228 9.940 -7.200 1.00 98.56 77 ALA A CA 1
ATOM 607 C C . ALA A 1 77 ? 21.456 9.882 -5.871 1.00 98.56 77 ALA A C 1
ATOM 609 O O . ALA A 1 77 ? 21.381 10.872 -5.147 1.00 98.56 77 ALA A O 1
ATOM 610 N N . LEU A 1 78 ? 20.881 8.715 -5.563 1.00 98.25 78 LEU A N 1
ATOM 611 C CA . LEU A 1 78 ? 20.139 8.485 -4.318 1.00 98.25 78 LEU A CA 1
ATOM 612 C C . LEU A 1 78 ? 21.034 8.618 -3.075 1.00 98.25 78 LEU A C 1
ATOM 614 O O . LEU A 1 78 ? 20.582 9.012 -2.003 1.00 98.25 78 LEU A O 1
ATOM 618 N N . GLN A 1 79 ? 22.298 8.248 -3.238 1.00 98.06 79 GLN A N 1
ATOM 619 C CA . GLN A 1 79 ? 23.346 8.249 -2.231 1.00 98.06 79 GLN A CA 1
ATOM 620 C C . GLN A 1 79 ? 24.704 8.299 -2.940 1.00 98.06 79 GLN A C 1
ATOM 622 O O . GLN A 1 79 ? 24.774 8.185 -4.167 1.00 98.06 79 GLN A O 1
ATOM 627 N N . ASP A 1 80 ? 25.786 8.409 -2.175 1.00 98.56 80 ASP A N 1
ATOM 628 C CA . ASP A 1 80 ? 27.131 8.248 -2.718 1.00 98.56 80 ASP A CA 1
ATOM 629 C C . ASP A 1 80 ? 27.328 6.816 -3.246 1.00 98.56 80 ASP A C 1
ATOM 631 O O . ASP A 1 80 ? 27.032 5.839 -2.553 1.00 98.56 80 ASP A O 1
ATOM 635 N N . PHE A 1 81 ? 27.861 6.694 -4.465 1.00 98.44 81 PHE A N 1
ATOM 636 C CA . PHE A 1 81 ? 28.262 5.423 -5.073 1.00 98.44 81 PHE A CA 1
ATOM 637 C C . PHE A 1 81 ? 29.746 5.480 -5.430 1.00 98.44 81 PHE A C 1
ATOM 639 O O . PHE A 1 81 ? 30.189 6.358 -6.177 1.00 98.44 81 PHE A O 1
ATOM 646 N N . LYS A 1 82 ? 30.537 4.544 -4.908 1.00 98.50 82 LYS A N 1
ATOM 647 C CA . LYS A 1 82 ? 31.965 4.435 -5.230 1.00 98.50 82 LYS A CA 1
ATOM 648 C C . LYS A 1 82 ? 32.164 3.741 -6.573 1.00 98.50 82 LYS A C 1
ATOM 650 O O . LYS A 1 82 ? 31.315 2.997 -7.058 1.00 98.50 82 LYS A O 1
ATOM 655 N N . VAL A 1 83 ? 33.339 3.942 -7.167 1.00 98.38 83 VAL A N 1
ATOM 656 C CA . VAL A 1 83 ? 33.731 3.233 -8.393 1.00 98.38 83 VAL A CA 1
ATOM 657 C C . VAL A 1 83 ? 33.651 1.720 -8.164 1.00 98.38 83 VAL A C 1
ATOM 659 O O . VAL A 1 83 ? 34.283 1.195 -7.249 1.00 98.38 83 VAL A O 1
ATOM 662 N N . GLY A 1 84 ? 32.884 1.031 -9.012 1.00 98.31 84 GLY A N 1
ATOM 663 C CA . GLY A 1 84 ? 32.642 -0.412 -8.923 1.00 98.31 84 GLY A CA 1
ATOM 664 C C . GLY A 1 84 ? 31.395 -0.810 -8.126 1.00 98.31 84 GLY A C 1
ATOM 665 O O . GLY A 1 84 ? 31.028 -1.983 -8.152 1.00 98.31 84 GLY A O 1
ATOM 666 N N . GLU A 1 85 ? 30.718 0.129 -7.458 1.00 98.38 85 GLU A N 1
ATOM 667 C CA . GLU A 1 85 ? 29.434 -0.131 -6.803 1.00 98.38 85 GLU A CA 1
ATOM 668 C C . GLU A 1 85 ? 28.271 -0.050 -7.802 1.00 98.38 85 GLU A C 1
ATOM 670 O O . GLU A 1 85 ? 28.295 0.701 -8.778 1.00 98.38 85 GLU A O 1
ATOM 675 N N . GLN A 1 86 ? 27.232 -0.848 -7.553 1.00 98.62 86 GLN A N 1
ATOM 676 C CA . GLN A 1 86 ? 26.006 -0.801 -8.340 1.00 98.62 86 GLN A CA 1
ATOM 677 C C . GLN A 1 86 ? 25.209 0.461 -7.998 1.00 98.62 86 GLN A C 1
ATOM 679 O O . GLN A 1 86 ? 24.976 0.751 -6.825 1.00 98.62 86 GLN A O 1
ATOM 684 N N . ILE A 1 87 ? 24.749 1.166 -9.029 1.00 98.69 87 ILE A N 1
ATOM 685 C CA . ILE A 1 87 ? 23.864 2.322 -8.888 1.00 98.69 87 ILE A CA 1
ATOM 686 C C . ILE A 1 87 ? 22.429 1.819 -8.710 1.00 98.69 87 ILE A C 1
ATOM 688 O O . ILE A 1 87 ? 21.923 1.048 -9.528 1.00 98.69 87 ILE A O 1
ATOM 692 N N . TYR A 1 88 ? 21.782 2.273 -7.640 1.00 98.75 88 TYR A N 1
ATOM 693 C CA . TYR A 1 88 ? 20.390 1.962 -7.327 1.00 98.75 88 TYR A CA 1
ATOM 694 C C . TYR A 1 88 ? 19.530 3.223 -7.318 1.00 98.75 88 TYR A C 1
ATOM 696 O O . TYR A 1 88 ? 20.018 4.329 -7.078 1.00 98.75 88 TYR A O 1
ATOM 704 N N . ILE A 1 89 ? 18.228 3.024 -7.502 1.00 98.81 89 ILE A N 1
ATOM 705 C CA . ILE A 1 89 ? 17.196 4.046 -7.326 1.00 98.81 89 ILE A CA 1
ATOM 706 C C . ILE A 1 89 ? 16.090 3.531 -6.397 1.00 98.81 89 ILE A C 1
ATOM 708 O O . ILE A 1 89 ? 15.925 2.327 -6.181 1.00 98.81 89 ILE A O 1
ATOM 712 N N . PHE A 1 90 ? 15.284 4.442 -5.862 1.00 98.69 90 PHE A N 1
ATOM 713 C CA . PHE A 1 90 ? 14.079 4.082 -5.125 1.00 98.69 90 PHE A CA 1
ATOM 714 C C . PHE A 1 90 ? 12.874 4.069 -6.073 1.00 98.69 90 PHE A C 1
ATOM 716 O O . PHE A 1 90 ? 12.453 5.108 -6.571 1.00 98.69 90 PHE A O 1
ATOM 723 N N . TYR A 1 91 ? 12.297 2.888 -6.315 1.00 98.62 91 TYR A N 1
ATOM 724 C CA . TYR A 1 91 ? 11.185 2.690 -7.257 1.00 98.62 91 TYR A CA 1
ATOM 725 C C . TYR A 1 91 ? 9.856 3.304 -6.787 1.00 98.62 91 TYR A C 1
ATOM 727 O O . TYR A 1 91 ? 8.900 3.366 -7.562 1.00 98.62 91 TYR A O 1
ATOM 735 N N . GLY A 1 92 ? 9.771 3.712 -5.520 1.00 97.50 92 GLY A N 1
ATOM 736 C CA . GLY A 1 92 ? 8.563 4.232 -4.892 1.00 97.50 92 GLY A CA 1
ATOM 737 C C . GLY A 1 92 ? 8.093 3.379 -3.715 1.00 97.50 92 GLY A C 1
ATOM 738 O O . GLY A 1 92 ? 8.605 2.294 -3.444 1.00 97.50 92 GLY A O 1
ATOM 739 N N . THR A 1 93 ? 7.076 3.875 -3.014 1.00 98.00 93 THR A N 1
ATOM 740 C CA . THR A 1 93 ? 6.552 3.324 -1.753 1.00 98.00 93 THR A CA 1
ATOM 741 C C . THR A 1 93 ? 5.618 2.121 -1.966 1.00 98.00 93 THR A C 1
ATOM 743 O O . THR A 1 93 ? 4.499 2.062 -1.448 1.00 98.00 93 THR A O 1
ATOM 746 N N . ARG A 1 94 ? 6.063 1.137 -2.758 1.00 98.25 94 ARG A N 1
ATOM 747 C CA . ARG A 1 94 ? 5.295 -0.072 -3.091 1.00 98.25 94 ARG A CA 1
ATOM 748 C C . ARG A 1 94 ? 5.404 -1.151 -2.010 1.00 98.25 94 ARG A C 1
ATOM 750 O O . ARG A 1 94 ? 6.424 -1.269 -1.336 1.00 98.25 94 ARG A O 1
ATOM 757 N N . SER A 1 95 ? 4.343 -1.937 -1.836 1.00 98.62 95 SER A N 1
ATOM 758 C CA . SER A 1 95 ? 4.366 -3.111 -0.952 1.00 98.62 95 SER A CA 1
ATOM 759 C C . SER A 1 95 ? 5.087 -4.285 -1.613 1.00 98.62 95 SER A C 1
ATOM 761 O O . SER A 1 95 ? 5.264 -4.306 -2.833 1.00 98.62 95 SER A O 1
ATOM 763 N N . ASN A 1 96 ? 5.453 -5.311 -0.843 1.00 98.81 96 ASN A N 1
ATOM 764 C CA . ASN A 1 96 ? 6.034 -6.518 -1.432 1.00 98.81 96 ASN A CA 1
ATOM 765 C C . ASN A 1 96 ? 5.039 -7.287 -2.307 1.00 98.81 96 ASN A C 1
ATOM 767 O O . ASN A 1 96 ? 5.446 -7.892 -3.295 1.00 98.81 96 ASN A O 1
ATOM 771 N N . ALA A 1 97 ? 3.734 -7.208 -2.023 1.00 98.75 97 ALA A N 1
ATOM 772 C CA . ALA A 1 97 ? 2.718 -7.749 -2.927 1.00 98.75 97 ALA A CA 1
ATOM 773 C C . ALA A 1 97 ? 2.759 -7.052 -4.299 1.00 98.75 97 ALA A C 1
ATOM 775 O O . ALA A 1 97 ? 2.694 -7.711 -5.335 1.00 98.75 97 ALA A O 1
ATOM 776 N N . GLU A 1 98 ? 2.912 -5.726 -4.314 1.00 98.69 98 GLU A N 1
ATOM 777 C CA . GLU A 1 98 ? 3.045 -4.950 -5.548 1.00 98.69 98 GLU A CA 1
ATOM 778 C C . GLU A 1 98 ? 4.381 -5.233 -6.253 1.00 98.69 98 GLU A C 1
ATOM 780 O O . GLU A 1 98 ? 4.380 -5.428 -7.468 1.00 98.69 98 GLU A O 1
ATOM 785 N N . PHE A 1 99 ? 5.501 -5.324 -5.524 1.00 98.75 99 PHE A N 1
ATOM 786 C CA . PHE A 1 99 ? 6.797 -5.674 -6.117 1.00 98.75 99 PHE A CA 1
ATOM 787 C C . PHE A 1 99 ? 6.802 -7.075 -6.732 1.00 98.75 99 PHE A C 1
ATOM 789 O O . PHE A 1 99 ? 7.262 -7.231 -7.861 1.00 98.75 99 PHE A O 1
ATOM 796 N N . VAL A 1 100 ? 6.227 -8.081 -6.069 1.00 98.69 100 VAL A N 1
ATOM 797 C CA . VAL A 1 100 ? 6.188 -9.445 -6.615 1.00 98.69 100 VAL A CA 1
ATOM 798 C C . VAL A 1 100 ? 5.298 -9.504 -7.857 1.00 98.69 100 VAL A C 1
ATOM 800 O O . VAL A 1 100 ? 5.714 -10.041 -8.882 1.00 98.69 100 VAL A O 1
ATOM 803 N N . ILE A 1 101 ? 4.090 -8.934 -7.794 1.00 98.50 101 ILE A N 1
ATOM 804 C CA . ILE A 1 101 ? 3.097 -9.054 -8.874 1.00 98.50 101 ILE A CA 1
ATOM 805 C C . ILE A 1 101 ? 3.446 -8.165 -10.076 1.00 98.50 101 ILE A C 1
ATOM 807 O O . ILE A 1 101 ? 3.269 -8.593 -11.214 1.00 98.50 101 ILE A O 1
ATOM 811 N N . HIS A 1 102 ? 3.918 -6.936 -9.842 1.00 98.38 102 HIS A N 1
ATOM 812 C CA . HIS A 1 102 ? 4.114 -5.938 -10.899 1.00 98.38 102 HIS A CA 1
ATOM 813 C C . HIS A 1 102 ? 5.581 -5.658 -11.226 1.00 98.38 102 HIS A C 1
ATOM 815 O O . HIS A 1 102 ? 5.859 -5.136 -12.298 1.00 98.38 102 HIS A O 1
ATOM 821 N N . SER A 1 103 ? 6.528 -6.002 -10.350 1.00 98.44 103 SER A N 1
ATOM 822 C CA . SER A 1 103 ? 7.966 -5.806 -10.595 1.00 98.44 103 SER A CA 1
ATOM 823 C C . SER A 1 103 ? 8.768 -7.114 -10.665 1.00 98.44 103 SER A C 1
ATOM 825 O O . SER A 1 103 ? 9.923 -7.086 -11.074 1.00 98.44 103 SER A O 1
ATOM 827 N N . GLY A 1 104 ? 8.163 -8.262 -10.341 1.00 98.31 104 GLY A N 1
ATOM 828 C CA . GLY A 1 104 ? 8.782 -9.581 -10.477 1.00 98.31 104 GLY A CA 1
ATOM 829 C C . GLY A 1 104 ? 9.860 -9.904 -9.439 1.00 98.31 104 GLY A C 1
ATOM 830 O O . GLY A 1 104 ? 10.651 -10.816 -9.673 1.00 98.31 104 GLY A O 1
ATOM 831 N N . PHE A 1 105 ? 9.912 -9.185 -8.312 1.00 98.69 105 PHE A N 1
ATOM 832 C CA . PHE A 1 105 ? 10.856 -9.457 -7.222 1.00 98.69 105 PHE A CA 1
ATOM 833 C C . PHE A 1 105 ? 10.224 -9.244 -5.840 1.00 98.69 105 PHE A C 1
ATOM 835 O O . PHE A 1 105 ? 9.267 -8.492 -5.693 1.00 98.69 105 PHE A O 1
ATOM 842 N N . PHE A 1 106 ? 10.768 -9.898 -4.813 1.00 98.69 106 PHE A N 1
ATOM 843 C CA . PHE A 1 106 ? 10.474 -9.600 -3.407 1.00 98.69 106 PHE A CA 1
ATOM 844 C C . PHE A 1 106 ? 11.623 -8.765 -2.831 1.00 98.69 106 PHE A C 1
ATOM 846 O O . PHE A 1 106 ? 12.782 -9.107 -3.070 1.00 98.69 106 PHE A O 1
ATOM 853 N N . PHE A 1 107 ? 11.324 -7.705 -2.076 1.00 98.56 107 PHE A N 1
ATOM 854 C CA . PHE A 1 107 ? 12.344 -6.861 -1.457 1.00 98.56 107 PHE A CA 1
ATOM 855 C C . PHE A 1 107 ? 12.427 -7.113 0.050 1.00 98.56 107 PHE A C 1
ATOM 857 O O . PHE A 1 107 ? 11.501 -6.813 0.812 1.00 98.56 107 PHE A O 1
ATOM 864 N N . ASP A 1 108 ? 13.555 -7.673 0.480 1.00 97.69 108 ASP A N 1
ATOM 865 C CA . ASP A 1 108 ? 13.847 -7.856 1.898 1.00 97.69 108 ASP A CA 1
ATOM 866 C C . ASP A 1 108 ? 13.958 -6.492 2.599 1.00 97.69 108 ASP A C 1
ATOM 868 O O . ASP A 1 108 ? 14.507 -5.540 2.050 1.00 97.69 108 ASP A O 1
ATOM 872 N N . ASN A 1 109 ? 13.442 -6.392 3.827 1.00 96.06 109 ASN A N 1
ATOM 873 C CA . ASN A 1 109 ? 13.441 -5.158 4.625 1.00 96.06 109 ASN A CA 1
ATOM 874 C C . ASN A 1 109 ? 12.759 -3.952 3.937 1.00 96.06 109 ASN A C 1
ATOM 876 O O . ASN A 1 109 ? 13.195 -2.807 4.088 1.00 96.06 109 ASN A O 1
ATOM 880 N N . ASN A 1 110 ? 11.669 -4.189 3.202 1.00 98.19 110 ASN A N 1
ATOM 881 C CA . ASN A 1 110 ? 10.834 -3.124 2.645 1.00 98.19 110 ASN A CA 1
ATOM 882 C C . ASN A 1 110 ? 10.126 -2.320 3.758 1.00 98.19 110 ASN A C 1
ATOM 884 O O . ASN A 1 110 ? 9.181 -2.799 4.394 1.00 98.19 110 ASN A O 1
ATOM 888 N N . SER A 1 111 ? 10.540 -1.065 3.958 1.00 95.56 111 SER A N 1
ATOM 889 C CA . SER A 1 111 ? 9.960 -0.153 4.960 1.00 95.56 111 SER A CA 1
ATOM 890 C C . SER A 1 111 ? 8.549 0.339 4.622 1.00 95.56 111 SER A C 1
ATOM 892 O O . SER A 1 111 ? 7.899 0.954 5.463 1.00 95.56 111 SER A O 1
ATOM 894 N N . HIS A 1 112 ? 8.068 0.085 3.404 1.00 98.00 112 HIS A N 1
ATOM 895 C CA . HIS A 1 112 ? 6.747 0.496 2.918 1.00 98.00 112 HIS A CA 1
ATOM 896 C C . HIS A 1 112 ? 5.784 -0.683 2.742 1.00 98.00 112 HIS A C 1
ATOM 898 O O . HIS A 1 112 ? 4.695 -0.519 2.168 1.00 98.00 112 HIS A O 1
ATOM 904 N N . ASP A 1 113 ? 6.172 -1.864 3.236 1.00 98.62 113 ASP A N 1
ATOM 905 C CA . ASP A 1 113 ? 5.344 -3.054 3.145 1.00 98.62 113 ASP A CA 1
ATOM 906 C C . ASP A 1 113 ? 4.067 -2.928 3.980 1.00 98.62 113 ASP A C 1
ATOM 908 O O . ASP A 1 113 ? 4.024 -2.282 5.035 1.00 98.62 113 ASP A O 1
ATOM 912 N N . ARG A 1 114 ? 2.988 -3.504 3.454 1.00 98.69 114 ARG A N 1
ATOM 913 C CA . ARG A 1 114 ? 1.643 -3.336 4.006 1.00 98.69 114 ARG A CA 1
ATOM 914 C C . ARG A 1 114 ? 0.688 -4.415 3.520 1.00 98.69 114 ARG A C 1
ATOM 916 O O . ARG A 1 114 ? 0.741 -4.831 2.362 1.00 98.69 114 ARG A O 1
ATOM 923 N N . VAL A 1 115 ? -0.264 -4.772 4.376 1.00 98.75 115 VAL A N 1
ATOM 924 C CA . VAL A 1 115 ? -1.377 -5.675 4.051 1.00 98.75 115 VAL A CA 1
ATOM 925 C C . VAL A 1 115 ? -2.702 -4.933 4.032 1.00 98.75 115 VAL A C 1
ATOM 927 O O . VAL A 1 115 ? -2.892 -3.941 4.731 1.00 98.75 115 VAL A O 1
ATOM 930 N N . LYS A 1 116 ? -3.648 -5.419 3.229 1.00 98.56 116 LYS A N 1
ATOM 931 C CA . LYS A 1 116 ? -4.983 -4.824 3.109 1.00 98.56 116 LYS A CA 1
ATOM 932 C C . LYS A 1 116 ? -5.897 -5.305 4.239 1.00 98.56 116 LYS A C 1
ATOM 934 O O . LYS A 1 116 ? -5.958 -6.497 4.524 1.00 98.56 116 LYS A O 1
ATOM 939 N N . ILE A 1 117 ? -6.687 -4.398 4.810 1.00 98.50 117 ILE A N 1
ATOM 940 C CA . ILE A 1 117 ? -7.750 -4.705 5.775 1.00 98.50 117 ILE A CA 1
ATOM 941 C C . ILE A 1 117 ? -9.053 -4.021 5.349 1.00 98.50 117 ILE A C 1
ATOM 943 O O . ILE A 1 117 ? -9.155 -2.798 5.282 1.00 98.50 117 ILE A O 1
ATOM 947 N N . LYS A 1 118 ? -10.080 -4.817 5.032 1.00 98.38 118 LYS A N 1
ATOM 948 C CA . LYS A 1 118 ? -11.398 -4.296 4.645 1.00 98.38 118 LYS A CA 1
ATOM 949 C C . LYS A 1 118 ? -12.272 -4.094 5.876 1.00 98.38 118 LYS A C 1
ATOM 951 O O . LYS A 1 118 ? -12.563 -5.057 6.589 1.00 98.38 118 LYS A O 1
ATOM 956 N N . LEU A 1 119 ? -12.735 -2.864 6.077 1.00 98.56 119 LEU A N 1
ATOM 957 C CA . LEU A 1 119 ? -13.605 -2.482 7.188 1.00 98.56 119 LEU A CA 1
ATOM 958 C C . LEU A 1 119 ? -14.807 -1.676 6.685 1.00 98.56 119 LEU A C 1
ATOM 960 O O . LEU A 1 119 ? -14.809 -1.122 5.582 1.00 98.56 119 LEU A O 1
ATOM 964 N N . GLY A 1 120 ? -15.867 -1.649 7.484 1.00 98.19 120 GLY A N 1
ATOM 965 C CA . GLY A 1 120 ? -17.068 -0.886 7.182 1.00 98.19 120 GLY A CA 1
ATOM 966 C C . GLY A 1 120 ? -18.016 -0.827 8.369 1.00 98.19 120 GLY A C 1
ATOM 967 O O . GLY A 1 120 ? -18.062 -1.758 9.175 1.00 98.19 120 GLY A O 1
ATOM 968 N N . VAL A 1 121 ? -18.775 0.262 8.464 1.00 98.38 121 VAL A N 1
ATOM 969 C CA . VAL A 1 121 ? -19.871 0.386 9.430 1.00 98.38 121 VAL A CA 1
ATOM 970 C C . VAL A 1 121 ? -21.056 -0.430 8.911 1.00 98.38 121 VAL A C 1
ATOM 972 O O . VAL A 1 121 ? -21.510 -0.233 7.782 1.00 98.38 121 VAL A O 1
ATOM 975 N N . SER A 1 122 ? -21.552 -1.375 9.712 1.00 98.00 122 SER A N 1
ATOM 976 C CA . SER A 1 122 ? -22.696 -2.201 9.311 1.00 98.00 122 SER A CA 1
ATOM 977 C C . SER A 1 122 ? -23.966 -1.360 9.203 1.00 98.00 122 SER A C 1
ATOM 979 O O . SER A 1 122 ? -24.275 -0.596 10.112 1.00 98.00 122 SER A O 1
ATOM 981 N N . LYS A 1 123 ? -24.772 -1.572 8.155 1.00 96.94 123 LYS A N 1
ATOM 982 C CA . LYS A 1 123 ? -26.104 -0.947 8.022 1.00 96.94 123 LYS A CA 1
ATOM 983 C C . LYS A 1 123 ? -27.087 -1.366 9.122 1.00 96.94 123 LYS A C 1
ATOM 985 O O . LYS A 1 123 ? -28.101 -0.707 9.307 1.00 96.94 123 LYS A O 1
ATOM 990 N N . SER A 1 124 ? -26.803 -2.466 9.820 1.00 97.88 124 SER A N 1
ATOM 991 C CA . SER A 1 124 ? -27.582 -2.930 10.972 1.00 97.88 124 SER A CA 1
ATOM 992 C C . SER A 1 124 ? -27.179 -2.262 12.292 1.00 97.88 124 SER A C 1
ATOM 994 O O . SER A 1 124 ? -27.796 -2.545 13.315 1.00 97.88 124 SER A O 1
ATOM 996 N N . ASP A 1 125 ? -26.126 -1.438 12.307 1.00 97.94 125 ASP A N 1
ATOM 997 C CA . ASP A 1 125 ? -25.732 -0.671 13.489 1.00 97.94 125 ASP A CA 1
ATOM 998 C C . ASP A 1 125 ? -26.791 0.408 13.768 1.00 97.94 125 ASP A C 1
ATOM 1000 O O . ASP A 1 125 ? -27.129 1.201 12.888 1.00 97.94 125 ASP A O 1
ATOM 1004 N N . ARG A 1 126 ? -27.303 0.461 15.005 1.00 98.25 126 ARG A N 1
ATOM 1005 C CA . ARG A 1 126 ? -28.285 1.471 15.442 1.00 98.25 126 ARG A CA 1
ATOM 1006 C C . ARG A 1 126 ? -27.781 2.900 15.207 1.00 98.25 126 ARG A C 1
ATOM 1008 O O . ARG A 1 126 ? -28.581 3.794 14.951 1.00 98.25 126 ARG A O 1
ATOM 1015 N N . LEU A 1 127 ? -26.466 3.105 15.280 1.00 98.31 127 LEU A N 1
ATOM 1016 C CA . LEU A 1 127 ? -25.802 4.395 15.107 1.00 98.31 127 LEU A CA 1
ATOM 1017 C C . LEU A 1 127 ? -25.270 4.609 13.681 1.00 98.31 127 LEU A C 1
ATOM 1019 O O . LEU A 1 127 ? -24.541 5.573 13.447 1.00 98.31 127 LEU A O 1
ATOM 1023 N N . TYR A 1 128 ? -25.632 3.751 12.717 1.00 98.50 128 TYR A N 1
ATOM 1024 C CA . TYR A 1 128 ? -25.116 3.801 11.344 1.00 98.50 128 TYR A CA 1
ATOM 1025 C C . TYR A 1 128 ? -25.216 5.195 10.719 1.00 98.50 128 TYR A C 1
ATOM 1027 O O . TYR A 1 128 ? -24.227 5.691 10.190 1.00 98.50 128 TYR A O 1
ATOM 1035 N N . ALA A 1 129 ? -26.386 5.839 10.796 1.00 98.50 129 ALA A N 1
ATOM 1036 C CA . ALA A 1 129 ? -26.608 7.139 10.160 1.00 98.50 129 ALA A CA 1
ATOM 1037 C C . ALA A 1 129 ? -25.675 8.225 10.719 1.00 98.50 129 ALA A C 1
ATOM 1039 O O . ALA A 1 129 ? -25.099 8.996 9.959 1.00 98.50 129 ALA A O 1
ATOM 1040 N N . MET A 1 130 ? -25.472 8.238 12.039 1.00 98.44 130 MET A N 1
ATOM 1041 C CA . MET A 1 130 ? -24.586 9.197 12.700 1.00 98.44 130 MET A CA 1
ATOM 1042 C C . MET A 1 130 ? -23.117 8.924 12.368 1.00 98.44 130 MET A C 1
ATOM 1044 O O . MET A 1 130 ? -22.398 9.844 11.991 1.00 98.44 130 MET A O 1
ATOM 1048 N N . LYS A 1 131 ? -22.678 7.658 12.438 1.00 98.69 131 LYS A N 1
ATOM 1049 C CA . LYS A 1 131 ? -21.312 7.263 12.054 1.00 98.69 131 LYS A CA 1
ATOM 1050 C C . LYS A 1 131 ? -21.026 7.607 10.594 1.00 98.69 131 LYS A C 1
ATOM 1052 O O . LYS A 1 131 ? -19.958 8.123 10.285 1.00 98.69 131 LYS A O 1
ATOM 1057 N N . ALA A 1 132 ? -21.982 7.350 9.701 1.00 98.56 132 ALA A N 1
ATOM 1058 C CA . ALA A 1 132 ? -21.856 7.664 8.285 1.00 98.56 132 ALA A CA 1
ATOM 1059 C C . ALA A 1 132 ? -21.708 9.167 8.031 1.00 98.56 132 ALA A C 1
ATOM 1061 O O . ALA A 1 132 ? -20.868 9.551 7.224 1.00 98.56 132 ALA A O 1
ATOM 1062 N N . GLU A 1 133 ? -22.469 10.000 8.739 1.00 98.31 133 GLU A N 1
ATOM 1063 C CA . GLU A 1 133 ? -22.374 11.457 8.627 1.00 98.31 133 GLU A CA 1
ATOM 1064 C C . GLU A 1 133 ? -21.031 11.989 9.151 1.00 98.31 133 GLU A C 1
ATOM 1066 O O . GLU A 1 133 ? -20.386 12.785 8.471 1.00 98.31 133 GLU A O 1
ATOM 1071 N N . VAL A 1 134 ? -20.554 11.517 10.311 1.00 98.38 134 VAL A N 1
ATOM 1072 C CA . VAL A 1 134 ? -19.231 11.921 10.832 1.00 98.38 134 VAL A CA 1
ATOM 1073 C C . VAL A 1 134 ? -18.116 11.515 9.863 1.00 98.38 134 VAL A C 1
ATOM 1075 O O . VAL A 1 134 ? -17.256 12.334 9.542 1.00 98.38 134 VAL A O 1
ATOM 1078 N N . LEU A 1 135 ? -18.154 10.284 9.338 1.00 98.44 135 LEU A N 1
ATOM 1079 C CA . LEU A 1 135 ? -17.193 9.822 8.331 1.00 98.44 135 LEU A CA 1
ATOM 1080 C C . LEU A 1 135 ? -17.265 10.661 7.047 1.00 98.44 135 LEU A C 1
ATOM 1082 O O . LEU A 1 135 ? -16.222 11.044 6.522 1.00 98.44 135 LEU A O 1
ATOM 1086 N N . ALA A 1 136 ? -18.466 11.003 6.571 1.00 98.19 136 ALA A N 1
ATOM 1087 C CA . ALA A 1 136 ? -18.646 11.828 5.379 1.00 98.19 136 ALA A CA 1
ATOM 1088 C C . ALA A 1 136 ? -18.045 13.231 5.550 1.00 98.19 136 ALA A C 1
ATOM 1090 O O . ALA A 1 136 ? -17.327 13.693 4.663 1.00 98.19 136 ALA A O 1
ATOM 1091 N N . ARG A 1 137 ? -18.255 13.878 6.706 1.00 97.38 137 ARG A N 1
ATOM 1092 C CA . ARG A 1 137 ? -17.631 15.177 7.018 1.00 97.38 137 ARG A CA 1
ATOM 1093 C C . ARG A 1 137 ? -16.109 15.093 7.140 1.00 97.38 137 ARG A C 1
ATOM 1095 O O . ARG A 1 137 ? -15.427 16.055 6.808 1.00 97.38 137 ARG A O 1
ATOM 1102 N N . ALA A 1 138 ? -15.582 13.945 7.567 1.00 97.00 138 ALA A N 1
ATOM 1103 C CA . ALA A 1 138 ? -14.147 13.663 7.596 1.00 97.00 138 ALA A CA 1
ATOM 1104 C C . ALA A 1 138 ? -13.570 13.254 6.221 1.00 97.00 138 ALA A C 1
ATOM 1106 O O . ALA A 1 138 ? -12.374 12.988 6.116 1.00 97.00 138 ALA A O 1
ATOM 1107 N N . GLY A 1 139 ? -14.394 13.150 5.169 1.00 97.69 139 GLY A N 1
ATOM 1108 C CA . GLY A 1 139 ? -13.961 12.678 3.848 1.00 97.69 139 GLY A CA 1
ATOM 1109 C C . GLY A 1 139 ? -13.598 11.187 3.808 1.00 97.69 139 GLY A C 1
ATOM 1110 O O . GLY A 1 139 ? -12.815 10.759 2.959 1.00 97.69 139 GLY A O 1
ATOM 1111 N N . ILE A 1 140 ? -14.137 10.383 4.727 1.00 98.31 140 ILE A N 1
ATOM 1112 C CA . ILE A 1 140 ? -13.852 8.951 4.859 1.00 98.31 140 ILE A CA 1
ATOM 1113 C C . ILE A 1 140 ? -15.070 8.131 4.392 1.00 98.31 140 ILE A C 1
ATOM 1115 O O . ILE A 1 140 ? -16.193 8.384 4.829 1.00 98.31 140 ILE A O 1
ATOM 1119 N N . PRO A 1 141 ? -14.897 7.109 3.534 1.00 97.94 141 PRO A N 1
ATOM 1120 C CA . PRO A 1 141 ? -15.995 6.232 3.134 1.00 97.94 141 PRO A CA 1
ATOM 1121 C C . PRO A 1 141 ? -16.523 5.381 4.300 1.00 97.94 141 PRO A C 1
ATOM 1123 O O . PRO A 1 141 ? -15.758 4.901 5.135 1.00 97.94 141 PRO A O 1
ATOM 1126 N N . THR A 1 142 ? -17.823 5.070 4.300 1.00 97.62 142 THR A N 1
ATOM 1127 C CA . THR A 1 142 ? -18.445 4.180 5.305 1.00 97.62 142 THR A CA 1
ATOM 1128 C C . THR A 1 142 ? -17.970 2.729 5.228 1.00 97.62 142 THR A C 1
ATOM 1130 O O . THR A 1 142 ? -18.111 1.980 6.195 1.00 97.62 142 THR A O 1
ATOM 1133 N N . SER A 1 143 ? -17.396 2.322 4.093 1.00 98.06 143 SER A N 1
ATOM 1134 C CA . SER A 1 143 ? -16.649 1.077 3.934 1.00 98.06 143 SER A CA 1
ATOM 1135 C C . SER A 1 143 ? -15.523 1.271 2.925 1.00 98.06 143 SER A C 1
ATOM 1137 O O . SER A 1 143 ? -15.747 1.804 1.840 1.00 98.06 143 SER A O 1
ATOM 1139 N N . SER A 1 144 ? -14.320 0.826 3.284 1.00 97.69 144 SER A N 1
ATOM 1140 C CA . SER A 1 144 ? -13.125 0.938 2.447 1.00 97.69 144 SER A CA 1
ATOM 1141 C C . SER A 1 144 ? -12.156 -0.221 2.703 1.00 97.69 144 SER A C 1
ATOM 1143 O O . SER A 1 144 ? -12.315 -1.010 3.642 1.00 97.69 144 SER A O 1
ATOM 1145 N N . VAL A 1 145 ? -11.151 -0.334 1.838 1.00 98.44 145 VAL A N 1
ATOM 1146 C CA . VAL A 1 145 ? -9.976 -1.180 2.054 1.00 98.44 145 VAL A CA 1
ATOM 1147 C C . VAL A 1 145 ? -8.853 -0.282 2.558 1.00 98.44 145 VAL A C 1
ATOM 1149 O O . VAL A 1 145 ? -8.341 0.549 1.815 1.00 98.44 145 VAL A O 1
ATOM 1152 N N . PHE A 1 146 ? -8.486 -0.457 3.821 1.00 98.50 146 PHE A N 1
ATOM 1153 C CA . PHE A 1 146 ? -7.373 0.238 4.457 1.00 98.50 146 PHE A CA 1
ATOM 1154 C C . PHE A 1 146 ? -6.105 -0.622 4.409 1.00 98.50 146 PHE A C 1
ATOM 1156 O O . PHE A 1 146 ? -6.129 -1.753 3.911 1.00 98.50 146 PHE A O 1
ATOM 1163 N N . ALA A 1 147 ? -5.006 -0.099 4.948 1.00 98.50 147 ALA A N 1
ATOM 1164 C CA . ALA A 1 147 ? -3.731 -0.794 5.046 1.00 98.50 147 ALA A CA 1
ATOM 1165 C C . ALA A 1 147 ? -3.264 -0.911 6.505 1.00 98.50 147 ALA A C 1
ATOM 1167 O O . ALA A 1 147 ? -3.446 0.022 7.288 1.00 98.50 147 ALA A O 1
ATOM 1168 N N . LEU A 1 148 ? -2.653 -2.049 6.840 1.00 98.69 148 LEU A N 1
ATOM 1169 C CA . LEU A 1 148 ? -1.797 -2.211 8.014 1.00 98.69 148 LEU A CA 1
ATOM 1170 C C . LEU A 1 148 ? -0.349 -2.221 7.542 1.00 98.69 148 LEU A C 1
ATOM 1172 O O . LEU A 1 148 ? -0.017 -2.965 6.619 1.00 98.69 148 LEU A O 1
ATOM 1176 N N . HIS A 1 149 ? 0.485 -1.391 8.151 1.00 98.19 149 HIS A N 1
ATOM 1177 C CA . HIS A 1 149 ? 1.867 -1.167 7.746 1.00 98.19 149 HIS A CA 1
ATOM 1178 C C . HIS A 1 149 ? 2.841 -1.987 8.593 1.00 98.19 149 HIS A C 1
ATOM 1180 O O . HIS A 1 149 ? 2.574 -2.287 9.756 1.00 98.19 149 HIS A O 1
ATOM 1186 N N . SER A 1 150 ? 3.998 -2.318 8.016 1.00 94.38 150 SER A N 1
ATOM 1187 C CA . SER A 1 150 ? 5.106 -2.956 8.739 1.00 94.38 150 SER A CA 1
ATOM 1188 C C . SER A 1 150 ? 5.803 -2.016 9.738 1.00 94.38 150 SER A C 1
ATOM 1190 O O . SER A 1 150 ? 6.625 -2.471 10.532 1.00 94.38 150 SER A O 1
ATOM 1192 N N . THR A 1 151 ? 5.496 -0.717 9.726 1.00 92.69 151 THR A N 1
ATOM 1193 C CA . THR A 1 151 ? 6.058 0.329 10.598 1.00 92.69 151 THR A CA 1
ATOM 1194 C C . THR A 1 151 ? 5.243 0.540 11.879 1.00 92.69 151 THR A C 1
ATOM 1196 O O . THR A 1 151 ? 4.156 -0.007 12.029 1.00 92.69 151 THR A O 1
ATOM 1199 N N . GLU A 1 152 ? 5.770 1.338 12.812 1.00 92.25 152 GLU A N 1
ATOM 1200 C CA . GLU A 1 152 ? 5.016 1.852 13.966 1.00 92.25 152 GLU A CA 1
ATOM 1201 C C . GLU A 1 152 ? 4.726 3.350 13.755 1.00 92.25 152 GLU A C 1
ATOM 1203 O O . GLU A 1 152 ? 5.668 4.084 13.443 1.00 92.25 152 GLU A O 1
ATOM 1208 N N . PRO A 1 153 ? 3.474 3.824 13.914 1.00 93.44 153 PRO A N 1
ATOM 1209 C CA . PRO A 1 153 ? 2.259 3.042 14.168 1.00 93.44 153 PRO A CA 1
ATOM 1210 C C . PRO A 1 153 ? 1.843 2.176 12.955 1.00 93.44 153 PRO A C 1
ATOM 1212 O O . PRO A 1 153 ? 2.164 2.519 11.813 1.00 93.44 153 PRO A O 1
ATOM 1215 N N . PRO A 1 154 ? 1.090 1.076 13.170 1.00 95.44 154 PRO A N 1
ATOM 1216 C CA . PRO A 1 154 ? 0.707 0.148 12.103 1.00 95.44 154 PRO A CA 1
ATOM 1217 C C . PRO A 1 154 ? -0.464 0.653 11.248 1.00 95.44 154 PRO A C 1
ATOM 1219 O O . PRO A 1 154 ? -0.824 0.010 10.263 1.00 95.44 154 PRO A O 1
ATOM 1222 N N . ILE A 1 155 ? -1.094 1.773 11.613 1.00 98.06 155 ILE A N 1
ATOM 1223 C CA . ILE A 1 155 ? -2.281 2.330 10.952 1.00 98.06 155 ILE A CA 1
ATOM 1224 C C . ILE A 1 155 ? -2.046 3.782 10.535 1.00 98.06 155 ILE A C 1
ATOM 1226 O O . ILE A 1 155 ? -1.349 4.529 11.216 1.00 98.06 155 ILE A O 1
ATOM 1230 N N . SER A 1 156 ? -2.660 4.195 9.425 1.00 97.94 156 SER A N 1
ATOM 1231 C CA . SER A 1 156 ? -2.647 5.592 8.982 1.00 97.94 156 SER A CA 1
ATOM 1232 C C . SER A 1 156 ? -3.626 6.458 9.781 1.00 97.94 156 SER A C 1
ATOM 1234 O O . SER A 1 156 ? -4.567 5.946 10.392 1.00 97.94 156 SER A O 1
ATOM 1236 N N . ALA A 1 157 ? -3.477 7.783 9.687 1.00 97.94 157 ALA A N 1
ATOM 1237 C CA . ALA A 1 157 ? -4.419 8.746 10.263 1.00 97.94 157 ALA A CA 1
ATOM 1238 C C . ALA A 1 157 ? -5.871 8.506 9.803 1.00 97.94 157 ALA A C 1
ATOM 1240 O O . ALA A 1 157 ? -6.804 8.583 10.598 1.00 97.94 157 ALA A O 1
ATOM 1241 N N . GLN A 1 158 ? -6.073 8.142 8.530 1.00 98.25 158 GLN A N 1
ATOM 1242 C CA . GLN A 1 158 ? -7.404 7.843 7.995 1.00 98.25 158 GLN A CA 1
ATOM 1243 C C . GLN A 1 158 ? -8.011 6.581 8.628 1.00 98.25 158 GLN A C 1
ATOM 1245 O O . GLN A 1 158 ? -9.198 6.565 8.954 1.00 98.25 158 GLN A O 1
ATOM 1250 N N . LEU A 1 159 ? -7.213 5.521 8.812 1.00 98.62 159 LEU A N 1
ATOM 1251 C CA . LEU A 1 159 ? -7.685 4.299 9.466 1.00 98.62 159 LEU A CA 1
ATOM 1252 C C . LEU A 1 159 ? -7.936 4.533 10.964 1.00 98.62 159 LEU A C 1
ATOM 1254 O O . LEU A 1 159 ? -8.937 4.042 11.479 1.00 98.62 159 LEU A O 1
ATOM 1258 N N . LEU A 1 160 ? -7.100 5.323 11.646 1.00 98.69 160 LEU A N 1
ATOM 1259 C CA . LEU A 1 160 ? -7.340 5.728 13.035 1.00 98.69 160 LEU A CA 1
ATOM 1260 C C . LEU A 1 160 ? -8.670 6.482 13.174 1.00 98.69 160 LEU A C 1
ATOM 1262 O O . LEU A 1 160 ? -9.514 6.082 13.974 1.00 98.69 160 LEU A O 1
ATOM 1266 N N . ALA A 1 161 ? -8.899 7.502 12.342 1.00 98.62 161 ALA A N 1
ATOM 1267 C CA . ALA A 1 161 ? -10.152 8.254 12.310 1.00 98.62 161 ALA A CA 1
ATOM 1268 C C . ALA A 1 161 ? -11.365 7.344 12.057 1.00 98.62 161 ALA A C 1
ATOM 1270 O O . ALA A 1 161 ? -12.381 7.444 12.747 1.00 98.62 161 ALA A O 1
ATOM 1271 N N . PHE A 1 162 ? -11.249 6.408 11.108 1.00 98.81 162 PHE A N 1
ATOM 1272 C CA . PHE A 1 162 ? -12.301 5.431 10.838 1.00 98.81 162 PHE A CA 1
ATOM 1273 C C . PHE A 1 162 ? -12.594 4.546 12.059 1.00 98.81 162 PHE A C 1
ATOM 1275 O O . PHE A 1 162 ? -13.756 4.375 12.424 1.00 98.81 162 PHE A O 1
ATOM 1282 N N . LEU A 1 163 ? -11.560 3.982 12.692 1.00 98.75 163 LEU A N 1
ATOM 1283 C CA . LEU A 1 163 ? -11.690 3.091 13.851 1.00 98.75 163 LEU A CA 1
ATOM 1284 C C . LEU A 1 163 ? -12.282 3.811 15.068 1.00 98.75 163 LEU A C 1
ATOM 1286 O O . LEU A 1 163 ? -13.145 3.259 15.750 1.00 98.75 163 LEU A O 1
ATOM 1290 N N . ARG A 1 164 ? -11.883 5.065 15.280 1.00 98.69 164 ARG A N 1
ATOM 1291 C CA . ARG A 1 164 ? -12.454 5.955 16.291 1.00 98.69 164 ARG A CA 1
ATOM 1292 C C . ARG A 1 164 ? -13.961 6.111 16.120 1.00 98.69 164 ARG A C 1
ATOM 1294 O O . ARG A 1 164 ? -14.715 5.766 17.028 1.00 98.69 164 ARG A O 1
ATOM 1301 N N . VAL A 1 165 ? -14.415 6.528 14.932 1.00 98.69 165 VAL A N 1
ATOM 1302 C CA . VAL A 1 165 ? -15.854 6.675 14.626 1.00 98.69 165 VAL A CA 1
ATOM 1303 C C . VAL A 1 165 ? -16.585 5.330 14.686 1.00 98.69 165 VAL A C 1
ATOM 1305 O O . VAL A 1 165 ? -17.718 5.248 15.166 1.00 98.69 165 VAL A O 1
ATOM 1308 N N . PHE A 1 166 ? -15.938 4.249 14.247 1.00 98.56 166 PHE A N 1
ATOM 1309 C CA . PHE A 1 166 ? -16.483 2.894 14.326 1.00 98.56 166 PHE A CA 1
ATOM 1310 C C . PHE A 1 166 ? -16.809 2.482 15.772 1.00 98.56 166 PHE A C 1
ATOM 1312 O O . PHE A 1 166 ? -17.824 1.811 15.992 1.00 98.56 166 PHE A O 1
ATOM 1319 N N . CYS A 1 167 ? -16.013 2.935 16.744 1.00 98.44 167 CYS A N 1
ATOM 1320 C CA . CYS A 1 167 ? -16.152 2.630 18.168 1.00 98.44 167 CYS A CA 1
ATOM 1321 C C . CYS A 1 167 ? -16.881 3.700 18.999 1.00 98.44 167 CYS A C 1
ATOM 1323 O O . CYS A 1 167 ? -17.085 3.469 20.191 1.00 98.44 167 CYS A O 1
ATOM 1325 N N . MET A 1 168 ? -17.299 4.822 18.401 1.00 98.25 168 MET A N 1
ATOM 1326 C CA . MET A 1 168 ? -17.939 5.911 19.145 1.00 98.25 168 MET A CA 1
ATOM 1327 C C . MET A 1 168 ? -19.274 5.517 19.792 1.00 98.25 168 MET A C 1
ATOM 1329 O O . MET A 1 168 ? -20.076 4.772 19.210 1.00 98.25 168 MET A O 1
ATOM 1333 N N . SER A 1 169 ? -19.534 6.097 20.967 1.00 98.06 169 SER A N 1
ATOM 1334 C CA . SER A 1 169 ? -20.863 6.141 21.583 1.00 98.06 169 SER A CA 1
ATOM 1335 C C . SER A 1 169 ? -21.797 7.130 20.870 1.00 98.06 169 SER A C 1
ATOM 1337 O O . SER A 1 169 ? -21.398 7.888 19.984 1.00 98.06 169 SER A O 1
ATOM 1339 N N . GLU A 1 170 ? -23.077 7.130 21.249 1.00 97.69 170 GLU A N 1
ATOM 1340 C CA . GLU A 1 170 ? -24.040 8.090 20.704 1.00 97.69 170 GLU A CA 1
ATOM 1341 C C . GLU A 1 170 ? -23.718 9.529 21.143 1.00 97.69 170 GLU A C 1
ATOM 1343 O O . GLU A 1 170 ? -23.882 10.468 20.363 1.00 97.69 170 GLU A O 1
ATOM 1348 N N . GLU A 1 171 ? -23.239 9.699 22.374 1.00 96.44 171 GLU A N 1
ATOM 1349 C CA . GLU A 1 171 ? -22.833 10.975 22.960 1.00 96.44 171 GLU A CA 1
ATOM 1350 C C . GLU A 1 171 ? -21.603 11.534 22.241 1.00 96.44 171 GLU A C 1
ATOM 1352 O O . GLU A 1 171 ? -21.634 12.674 21.779 1.00 96.44 171 GLU A O 1
ATOM 1357 N N . GLU A 1 172 ? -20.572 10.705 22.044 1.00 97.06 172 GLU A N 1
ATOM 1358 C CA . GLU A 1 172 ? -19.376 11.081 21.286 1.00 97.06 172 GLU A CA 1
ATOM 1359 C C . GLU A 1 172 ? -19.753 11.491 19.857 1.00 97.06 172 GLU A C 1
ATOM 1361 O O . GLU A 1 172 ? -19.324 12.540 19.383 1.00 97.06 172 GLU A O 1
ATOM 1366 N N . LEU A 1 173 ? -20.633 10.742 19.179 1.00 97.69 173 LEU A N 1
ATOM 1367 C CA . LEU A 1 173 ? -21.103 11.119 17.841 1.00 97.69 173 LEU A CA 1
ATOM 1368 C C . LEU A 1 173 ? -21.848 12.460 17.840 1.00 97.69 173 LEU A C 1
ATOM 1370 O O . LEU A 1 173 ? -21.631 13.269 16.939 1.00 97.69 173 LEU A O 1
ATOM 1374 N N . LYS A 1 174 ? -22.709 12.731 18.833 1.00 96.25 174 LYS A N 1
ATOM 1375 C CA . LYS A 1 174 ? -23.421 14.021 18.940 1.00 96.25 174 LYS A CA 1
ATOM 1376 C C . LYS A 1 174 ? -22.445 15.188 19.036 1.00 96.25 174 LYS A C 1
ATOM 1378 O O . LYS A 1 174 ? -22.653 16.192 18.360 1.00 96.25 174 LYS A O 1
ATOM 1383 N N . GLU A 1 175 ? -21.363 15.039 19.792 1.00 94.19 175 GLU A N 1
ATOM 1384 C CA . GLU A 1 175 ? -20.328 16.069 19.920 1.00 94.19 175 GLU A CA 1
ATOM 1385 C C . GLU A 1 175 ? -19.557 16.353 18.622 1.00 94.19 175 GLU A C 1
ATOM 1387 O O . GLU A 1 175 ? -19.048 17.459 18.447 1.00 94.19 175 GLU A O 1
ATOM 1392 N N . HIS A 1 176 ? -19.465 15.373 17.721 1.00 95.31 176 HIS A N 1
ATOM 1393 C CA . HIS A 1 176 ? -18.831 15.525 16.405 1.00 95.31 176 HIS A CA 1
ATOM 1394 C C . HIS A 1 176 ? -19.819 15.997 15.325 1.00 95.31 176 HIS A C 1
ATOM 1396 O O . HIS A 1 176 ? -19.421 16.320 14.207 1.00 95.31 176 HIS A O 1
ATOM 1402 N N . LEU A 1 177 ? -21.117 16.045 15.636 1.00 94.44 177 LEU A N 1
ATOM 1403 C CA . LEU A 1 177 ? -22.169 16.449 14.702 1.00 94.44 177 LEU A CA 1
ATOM 1404 C C . LEU A 1 177 ? -22.759 17.824 15.021 1.00 94.44 177 LEU A C 1
ATOM 1406 O O . LEU A 1 177 ? -23.161 18.530 14.091 1.00 94.44 177 LEU A O 1
ATOM 1410 N N . ILE A 1 178 ? -22.828 18.182 16.306 1.00 91.38 178 ILE A N 1
ATOM 1411 C CA . ILE A 1 178 ? -23.576 19.326 16.831 1.00 91.38 178 ILE A CA 1
ATOM 1412 C C . ILE A 1 178 ? -22.649 20.218 17.668 1.00 91.38 178 ILE A C 1
ATOM 1414 O O . ILE A 1 178 ? -21.933 19.738 18.544 1.00 91.38 178 ILE A O 1
ATOM 1418 N N . GLY A 1 179 ? -22.732 21.532 17.448 1.00 86.75 179 GLY A N 1
ATOM 1419 C CA . GLY A 1 179 ? -22.021 22.554 18.222 1.00 86.75 179 GLY A CA 1
ATOM 1420 C C . GLY A 1 179 ? -20.864 23.202 17.462 1.00 86.75 179 GLY A C 1
ATOM 1421 O O . GLY A 1 179 ? -20.379 22.674 16.465 1.00 86.75 179 GLY A O 1
ATOM 1422 N N . GLU A 1 180 ? -20.415 24.362 17.945 1.00 83.12 180 GLU A N 1
ATOM 1423 C CA . GLU A 1 180 ? -19.388 25.180 17.275 1.00 83.12 180 GLU A CA 1
ATOM 1424 C C . GLU A 1 180 ? -18.039 24.455 17.141 1.00 83.12 180 GLU A C 1
ATOM 1426 O O . GLU A 1 180 ? -17.353 24.614 16.140 1.00 83.12 180 GLU A O 1
ATOM 1431 N N . ARG A 1 181 ? -17.704 23.582 18.103 1.00 88.19 181 ARG A N 1
ATOM 1432 C CA . ARG A 1 181 ? -16.452 22.802 18.131 1.00 88.19 181 ARG A CA 1
ATOM 1433 C C . ARG A 1 181 ? -16.512 21.472 17.365 1.00 88.19 181 ARG A C 1
ATOM 1435 O O . ARG A 1 181 ? -15.557 20.701 17.408 1.00 88.19 181 ARG A O 1
ATOM 1442 N N . ALA A 1 182 ? -17.622 21.164 16.689 1.00 86.88 182 ALA A N 1
ATOM 1443 C CA . ALA A 1 182 ? -17.775 19.895 15.970 1.00 86.88 182 ALA A CA 1
ATOM 1444 C C . ALA A 1 182 ? -16.764 19.754 14.817 1.00 86.88 182 ALA A C 1
ATOM 1446 O O . ALA A 1 182 ? -16.242 18.666 14.583 1.00 86.88 182 ALA A O 1
ATOM 1447 N N . ILE A 1 183 ? -16.456 20.857 14.126 1.00 89.12 183 ILE A N 1
ATOM 1448 C CA . ILE A 1 183 ? -15.490 20.875 13.016 1.00 89.12 183 ILE A CA 1
ATOM 1449 C C . ILE A 1 183 ? -14.072 20.604 13.533 1.00 89.12 183 ILE A C 1
ATOM 1451 O O . ILE A 1 183 ? -13.383 19.747 12.981 1.00 89.12 183 ILE A O 1
ATOM 1455 N N . ASP A 1 184 ? -13.673 21.252 14.630 1.00 90.88 184 ASP A N 1
ATOM 1456 C CA . ASP A 1 184 ? -12.357 21.048 15.252 1.00 90.88 184 ASP A CA 1
ATOM 1457 C C . ASP A 1 184 ? -12.161 19.586 15.676 1.00 90.88 184 ASP A C 1
ATOM 1459 O O . ASP A 1 184 ? -11.106 18.995 15.452 1.00 90.88 184 ASP A O 1
ATOM 1463 N N . LYS A 1 185 ? -13.212 18.962 16.228 1.00 92.00 185 LYS A N 1
ATOM 1464 C CA . LYS A 1 185 ? -13.195 17.541 16.604 1.00 92.00 185 LYS A CA 1
ATOM 1465 C C . LYS A 1 185 ? -13.065 16.611 15.399 1.00 92.00 185 LYS A C 1
ATOM 1467 O O . LYS A 1 185 ? -12.375 15.601 15.482 1.00 92.00 185 LYS A O 1
ATOM 1472 N N . ILE A 1 186 ? -13.697 16.939 14.270 1.00 93.75 186 ILE A N 1
ATOM 1473 C CA . ILE A 1 186 ? -13.532 16.176 13.024 1.00 93.75 186 ILE A CA 1
ATOM 1474 C C . ILE A 1 186 ? -12.090 16.284 12.515 1.00 93.75 186 ILE A C 1
ATOM 1476 O O . ILE A 1 186 ? -11.521 15.278 12.087 1.00 93.75 186 ILE A O 1
ATOM 1480 N N . PHE A 1 187 ? -11.483 17.471 12.601 1.00 92.75 187 PHE A N 1
ATOM 1481 C CA . PHE A 1 187 ? -10.110 17.710 12.153 1.00 92.75 187 PHE A CA 1
ATOM 1482 C C . PHE A 1 187 ? -9.079 16.873 12.928 1.00 92.75 187 PHE A C 1
ATOM 1484 O O . PHE A 1 187 ? -8.109 16.386 12.347 1.00 92.75 187 PHE A O 1
ATOM 1491 N N . THR A 1 188 ? -9.308 16.629 14.221 1.00 95.62 188 THR A N 1
ATOM 1492 C CA . THR A 1 188 ? -8.388 15.859 15.073 1.00 95.62 188 THR A CA 1
ATOM 1493 C C . THR A 1 188 ? -8.636 14.347 15.076 1.00 95.62 188 THR A C 1
ATOM 1495 O O . THR A 1 188 ? -7.830 13.609 15.647 1.00 95.62 188 THR A O 1
ATOM 1498 N N . LEU A 1 189 ? -9.667 13.838 14.380 1.00 97.00 189 LEU A N 1
ATOM 1499 C CA . LEU A 1 189 ? -9.998 12.402 14.354 1.00 97.00 189 LEU A CA 1
ATOM 1500 C C . LEU A 1 189 ? -8.823 11.511 13.940 1.00 97.00 189 LEU A C 1
ATOM 1502 O O . LEU A 1 189 ? -8.704 10.397 14.442 1.00 97.00 189 LEU A O 1
ATOM 1506 N N . GLY A 1 190 ? -7.958 11.976 13.041 1.00 97.06 190 GLY A N 1
ATOM 1507 C CA . GLY A 1 190 ? -6.796 11.216 12.576 1.00 97.06 190 GLY A CA 1
ATOM 1508 C C . GLY A 1 190 ? -5.522 11.411 13.401 1.00 97.06 190 GLY A C 1
ATOM 1509 O O . GLY A 1 190 ? -4.508 10.802 13.069 1.00 97.06 190 GLY A O 1
ATOM 1510 N N . ASN A 1 191 ? -5.541 12.254 14.438 1.00 96.38 191 ASN A N 1
ATOM 1511 C CA . ASN A 1 191 ? -4.358 12.594 15.224 1.00 96.38 191 ASN A CA 1
ATOM 1512 C C . ASN A 1 191 ? -4.292 11.767 16.523 1.00 96.38 191 ASN A C 1
ATOM 1514 O O . ASN A 1 191 ? -5.184 11.837 17.372 1.00 96.38 191 ASN A O 1
ATOM 1518 N N . SER A 1 192 ? -3.219 10.994 16.696 1.00 93.56 192 SER A N 1
ATOM 1519 C CA . SER A 1 192 ? -2.994 10.133 17.866 1.00 93.56 192 SER A CA 1
ATOM 1520 C C . SER A 1 192 ? -2.822 10.892 19.185 1.00 93.56 192 SER A C 1
ATOM 1522 O O . SER A 1 192 ? -3.085 10.322 20.241 1.00 93.56 192 SER A O 1
ATOM 1524 N N . GLU A 1 193 ? -2.412 12.162 19.143 1.00 93.75 193 GLU A N 1
ATOM 1525 C CA . GLU A 1 193 ? -2.212 12.998 20.337 1.00 93.75 193 GLU A CA 1
ATOM 1526 C C . GLU A 1 193 ? -3.533 13.494 20.943 1.00 93.75 193 GLU A C 1
ATOM 1528 O O . GLU A 1 193 ? -3.586 13.818 22.128 1.00 93.75 193 GLU A O 1
ATOM 1533 N N . PHE A 1 194 ? -4.609 13.506 20.150 1.00 94.56 194 PHE A N 1
ATOM 1534 C CA . PHE A 1 194 ? -5.932 13.986 20.550 1.00 94.56 194 PHE A CA 1
ATOM 1535 C C . PHE A 1 194 ? -6.958 12.842 20.493 1.00 94.56 194 PHE A C 1
ATOM 1537 O O . PHE A 1 194 ? -7.720 12.739 19.527 1.00 94.56 194 PHE A O 1
ATOM 1544 N N . PRO A 1 195 ? -6.968 11.929 21.482 1.00 95.50 195 PRO A N 1
ATOM 1545 C CA . PRO A 1 195 ? -7.981 10.883 21.558 1.00 95.50 195 PRO A CA 1
ATOM 1546 C C . PRO A 1 195 ? -9.364 11.476 21.848 1.00 95.50 195 PRO A C 1
ATOM 1548 O O . PRO A 1 195 ? -9.484 12.480 22.548 1.00 95.50 195 PRO A O 1
ATOM 1551 N N . ILE A 1 196 ? -10.419 10.823 21.348 1.00 93.75 196 ILE A N 1
ATOM 1552 C CA . ILE A 1 196 ? -11.811 11.203 21.659 1.00 93.75 196 ILE A CA 1
ATOM 1553 C C . ILE A 1 196 ? -12.079 11.001 23.150 1.00 93.75 196 ILE A C 1
ATOM 1555 O O . ILE A 1 196 ? -12.534 11.903 23.848 1.00 93.75 196 ILE A O 1
ATOM 1559 N N . SER A 1 197 ? -11.779 9.795 23.623 1.00 95.44 197 SER A N 1
ATOM 1560 C CA . SER A 1 197 ? -11.864 9.392 25.016 1.00 95.44 197 SER A CA 1
ATOM 1561 C C . SER A 1 197 ? -10.958 8.184 25.243 1.00 95.44 197 SER A C 1
ATOM 1563 O O . SER A 1 197 ? -10.600 7.466 24.304 1.00 95.44 197 SER A O 1
ATOM 1565 N N . TRP A 1 198 ? -10.590 7.944 26.501 1.00 95.38 198 TRP A N 1
ATOM 1566 C CA . TRP A 1 198 ? -9.812 6.763 26.874 1.00 95.38 198 TRP A CA 1
ATOM 1567 C C . TRP A 1 198 ? -10.547 5.458 26.534 1.00 95.38 198 TRP A C 1
ATOM 1569 O O . TRP A 1 198 ? -9.938 4.519 26.028 1.00 95.38 198 TRP A O 1
ATOM 1579 N N . ASP A 1 199 ? -11.863 5.415 26.760 1.00 96.25 199 ASP A N 1
ATOM 1580 C CA . ASP A 1 199 ? -12.709 4.257 26.457 1.00 96.25 199 ASP A CA 1
ATOM 1581 C C . ASP A 1 199 ? -12.809 3.989 24.944 1.00 96.25 199 ASP A C 1
ATOM 1583 O O . ASP A 1 199 ? -12.705 2.838 24.511 1.00 96.25 199 ASP A O 1
ATOM 1587 N N . ASN A 1 200 ? -12.919 5.038 24.119 1.00 98.12 200 ASN A N 1
ATOM 1588 C CA . ASN A 1 200 ? -12.917 4.908 22.661 1.00 98.12 200 ASN A CA 1
ATOM 1589 C C . ASN A 1 200 ? -11.611 4.274 22.151 1.00 98.12 200 ASN A C 1
ATOM 1591 O O . ASN A 1 200 ? -11.653 3.322 21.366 1.00 98.12 200 ASN A O 1
ATOM 1595 N N . GLU A 1 201 ? -10.462 4.738 22.655 1.00 98.12 201 GLU A N 1
ATOM 1596 C CA . GLU A 1 201 ? -9.153 4.173 22.313 1.00 98.12 201 GLU A CA 1
ATOM 1597 C C . GLU A 1 201 ? -9.034 2.706 22.762 1.00 98.12 201 GLU A C 1
ATOM 1599 O O . GLU A 1 201 ? -8.635 1.838 21.984 1.00 98.12 201 GLU A O 1
ATOM 1604 N N . VAL A 1 202 ? -9.458 2.364 23.984 1.00 98.12 202 VAL A N 1
ATOM 1605 C CA . VAL A 1 202 ? -9.449 0.961 24.440 1.00 98.12 202 VAL A CA 1
ATOM 1606 C C . VAL A 1 202 ? -10.305 0.077 23.526 1.00 98.12 202 VAL A C 1
ATOM 1608 O O . VAL A 1 202 ? -9.854 -1.001 23.118 1.00 98.12 202 VAL A O 1
ATOM 1611 N N . LYS A 1 203 ? -11.511 0.523 23.152 1.00 98.50 203 LYS A N 1
ATOM 1612 C CA . LYS A 1 203 ? -12.412 -0.217 22.250 1.00 98.50 203 LYS A CA 1
ATOM 1613 C C . LYS A 1 203 ? -11.805 -0.418 20.865 1.00 98.50 203 LYS A C 1
ATOM 1615 O O . LYS A 1 203 ? -11.852 -1.537 20.346 1.00 98.50 203 LYS A O 1
ATOM 1620 N N . LEU A 1 204 ? -11.228 0.628 20.273 1.00 98.31 204 LEU A N 1
ATOM 1621 C CA . LEU A 1 204 ? -10.706 0.560 18.909 1.00 98.31 204 LEU A CA 1
ATOM 1622 C C . LEU A 1 204 ? -9.454 -0.318 18.815 1.00 98.31 204 LEU A C 1
ATOM 1624 O O . LEU A 1 204 ? -9.351 -1.132 17.893 1.00 98.31 204 LEU A O 1
ATOM 1628 N N . TRP A 1 205 ? -8.548 -0.236 19.796 1.00 98.56 205 TRP A N 1
ATOM 1629 C CA . TRP A 1 205 ? -7.345 -1.073 19.820 1.00 98.56 205 TRP A CA 1
ATOM 1630 C C . TRP A 1 205 ? -7.682 -2.531 20.130 1.00 98.56 205 TRP A C 1
ATOM 1632 O O . TRP A 1 205 ? -7.157 -3.430 19.474 1.00 98.56 205 TRP A O 1
ATOM 1642 N N . THR A 1 206 ? -8.651 -2.777 21.020 1.00 98.69 206 THR A N 1
ATOM 1643 C CA . THR A 1 206 ? -9.191 -4.129 21.256 1.00 98.69 206 THR A CA 1
ATOM 1644 C C . THR A 1 206 ? -9.795 -4.721 19.982 1.00 98.69 206 THR A C 1
ATOM 1646 O O . THR A 1 206 ? -9.553 -5.886 19.656 1.00 98.69 206 THR A O 1
ATOM 1649 N N . PHE A 1 207 ? -10.565 -3.928 19.231 1.00 98.69 207 PHE A N 1
ATOM 1650 C CA . PHE A 1 207 ? -11.123 -4.361 17.953 1.00 98.69 207 PHE A CA 1
ATOM 1651 C C . PHE A 1 207 ? -10.025 -4.696 16.937 1.00 98.69 207 PHE A C 1
ATOM 1653 O O . PHE A 1 207 ? -10.098 -5.746 16.290 1.00 98.69 207 PHE A O 1
ATOM 1660 N N . LEU A 1 208 ? -9.019 -3.828 16.792 1.00 98.62 208 LEU A N 1
ATOM 1661 C CA . LEU A 1 208 ? -7.944 -4.022 15.822 1.00 98.62 208 LEU A CA 1
ATOM 1662 C C . LEU A 1 208 ? -7.105 -5.264 16.143 1.00 98.62 208 LEU A C 1
ATOM 1664 O O . LEU A 1 208 ? -6.862 -6.073 15.247 1.00 98.62 208 LEU A O 1
ATOM 1668 N N . GLU A 1 209 ? -6.739 -5.461 17.411 1.00 98.69 209 GLU A N 1
ATOM 1669 C CA . GLU A 1 209 ? -6.029 -6.650 17.895 1.00 98.69 209 GLU A CA 1
ATOM 1670 C C . GLU A 1 209 ? -6.804 -7.934 17.570 1.00 98.69 209 GLU A C 1
ATOM 1672 O O . GLU A 1 209 ? -6.261 -8.867 16.966 1.00 98.69 209 GLU A O 1
ATOM 1677 N N . ALA A 1 210 ? -8.099 -7.969 17.903 1.00 98.69 210 ALA A N 1
ATOM 1678 C CA . ALA A 1 210 ? -8.955 -9.120 17.634 1.00 98.69 210 ALA A CA 1
ATOM 1679 C C . ALA A 1 210 ? -9.113 -9.371 16.126 1.00 98.69 210 ALA A C 1
ATOM 1681 O O . ALA A 1 210 ? -9.089 -10.519 15.672 1.00 98.69 210 ALA A O 1
ATOM 1682 N N . ARG A 1 211 ? -9.250 -8.306 15.328 1.00 98.56 211 ARG A N 1
ATOM 1683 C CA . ARG A 1 211 ? -9.412 -8.404 13.876 1.00 98.56 211 ARG A CA 1
ATOM 1684 C C . ARG A 1 211 ? -8.141 -8.893 13.187 1.00 98.56 211 ARG A C 1
ATOM 1686 O O . ARG A 1 211 ? -8.242 -9.785 12.347 1.00 98.56 211 ARG A O 1
ATOM 1693 N N . ALA A 1 212 ? -6.976 -8.348 13.528 1.00 98.50 212 ALA A N 1
ATOM 1694 C CA . ALA A 1 212 ? -5.698 -8.799 12.980 1.00 98.50 212 ALA A CA 1
ATOM 1695 C C . ALA A 1 212 ? -5.412 -10.260 13.378 1.00 98.50 212 ALA A C 1
ATOM 1697 O O . ALA A 1 212 ? -5.058 -11.072 12.523 1.00 98.50 212 ALA A O 1
ATOM 1698 N N . SER A 1 213 ? -5.713 -10.636 14.627 1.00 98.56 213 SER A N 1
ATOM 1699 C CA . SER A 1 213 ? -5.633 -12.028 15.095 1.00 98.56 213 SER A CA 1
ATOM 1700 C C . SER A 1 213 ? -6.560 -12.972 14.322 1.00 98.56 213 SER A C 1
ATOM 1702 O O . SER A 1 213 ? -6.190 -14.107 14.024 1.00 98.56 213 SER A O 1
ATOM 1704 N N . LEU A 1 214 ? -7.775 -12.527 13.981 1.00 98.62 214 LEU A N 1
ATOM 1705 C CA . LEU A 1 214 ? -8.704 -13.318 13.172 1.00 98.62 214 LEU A CA 1
ATOM 1706 C C . LEU A 1 214 ? -8.184 -13.506 11.743 1.00 98.62 214 LEU A C 1
ATOM 1708 O O . LEU A 1 214 ? -8.283 -14.610 11.216 1.00 98.62 214 LEU A O 1
ATOM 1712 N N . LEU A 1 215 ? -7.615 -12.460 11.135 1.00 98.56 215 LEU A N 1
ATOM 1713 C CA . LEU A 1 215 ? -7.016 -12.540 9.799 1.00 98.56 215 LEU A CA 1
ATOM 1714 C C . LEU A 1 215 ? -5.835 -13.516 9.769 1.00 98.56 215 LEU A C 1
ATOM 1716 O O . LEU A 1 215 ? -5.774 -14.342 8.861 1.00 98.56 215 LEU A O 1
ATOM 1720 N N . LEU A 1 216 ? -4.961 -13.500 10.781 1.00 98.25 216 LEU A N 1
ATOM 1721 C CA . LEU A 1 216 ? -3.862 -14.469 10.908 1.00 98.25 216 LEU A CA 1
ATOM 1722 C C . LEU A 1 216 ? -4.355 -15.919 10.868 1.00 98.25 216 LEU A C 1
ATOM 1724 O O . LEU A 1 216 ? -3.798 -16.743 10.148 1.00 98.25 216 LEU A O 1
ATOM 1728 N N . LYS A 1 217 ? -5.457 -16.217 11.563 1.00 98.31 217 LYS A N 1
ATOM 1729 C CA . LYS A 1 217 ? -6.051 -17.565 11.604 1.00 98.31 217 LYS A CA 1
ATOM 1730 C C . LYS A 1 217 ? -6.637 -18.033 10.267 1.00 98.31 217 LYS A C 1
ATOM 1732 O O . LYS A 1 217 ? -7.004 -19.197 10.154 1.00 98.31 217 LYS A O 1
ATOM 1737 N N . THR A 1 218 ? -6.758 -17.154 9.269 1.00 98.38 218 THR A N 1
ATOM 1738 C CA . THR A 1 218 ? -7.220 -17.537 7.923 1.00 98.38 218 THR A CA 1
ATOM 1739 C C . THR A 1 218 ? -6.101 -18.067 7.025 1.00 98.38 218 THR A C 1
ATOM 1741 O O . THR A 1 218 ? -6.389 -18.671 5.989 1.00 98.38 218 THR A O 1
ATOM 1744 N N . TYR A 1 219 ? -4.834 -17.882 7.411 1.00 98.56 219 TYR A N 1
ATOM 1745 C CA . TYR A 1 219 ? -3.697 -18.436 6.683 1.00 98.56 219 TYR A CA 1
ATOM 1746 C C . TYR A 1 219 ? -3.548 -19.933 6.956 1.00 98.56 219 TYR A C 1
ATOM 1748 O O . TYR A 1 219 ? -3.846 -20.429 8.038 1.00 98.56 219 TYR A O 1
ATOM 1756 N N . LYS A 1 220 ? -3.070 -20.663 5.943 1.00 98.56 220 LYS A N 1
ATOM 1757 C CA . LYS A 1 220 ? -2.897 -22.123 6.007 1.00 98.56 220 LYS A CA 1
ATOM 1758 C C . LYS A 1 220 ? -1.662 -22.564 6.800 1.00 98.56 220 LYS A C 1
ATOM 1760 O O . LYS A 1 220 ? -1.603 -23.724 7.185 1.00 98.56 220 LYS A O 1
ATOM 1765 N N . THR A 1 221 ? -0.683 -21.678 6.969 1.00 98.50 221 THR A N 1
ATOM 1766 C CA . THR A 1 221 ? 0.611 -21.925 7.627 1.00 98.50 221 THR A CA 1
ATOM 1767 C C . THR A 1 221 ? 0.898 -20.814 8.632 1.00 98.50 221 THR A C 1
ATOM 1769 O O . THR A 1 221 ? 0.390 -19.695 8.478 1.00 98.50 221 THR A O 1
ATOM 1772 N N . THR A 1 222 ? 1.712 -21.102 9.646 1.00 98.50 222 THR A N 1
ATOM 1773 C CA . THR A 1 222 ? 2.192 -20.100 10.613 1.00 98.50 222 THR A CA 1
ATOM 1774 C C . THR A 1 222 ? 3.450 -19.377 10.118 1.00 98.50 222 THR A C 1
ATOM 1776 O O . THR A 1 222 ? 3.985 -19.672 9.045 1.00 98.50 222 THR A O 1
ATOM 1779 N N . VAL A 1 223 ? 3.901 -18.368 10.871 1.00 98.44 223 VAL A N 1
ATOM 1780 C CA . VAL A 1 223 ? 5.180 -17.681 10.620 1.00 98.44 223 VAL A CA 1
ATOM 1781 C C . VAL A 1 223 ? 6.348 -18.656 10.787 1.00 98.44 223 VAL A C 1
ATOM 1783 O O . VAL A 1 223 ? 7.263 -18.668 9.965 1.00 98.44 223 VAL A O 1
ATOM 1786 N N . GLU A 1 224 ? 6.298 -19.506 11.810 1.00 98.19 224 GLU A N 1
ATOM 1787 C CA . GLU A 1 224 ? 7.318 -20.512 12.112 1.00 98.19 224 GLU A CA 1
ATOM 1788 C C . GLU A 1 224 ? 7.389 -21.591 11.029 1.00 98.19 224 GLU A C 1
ATOM 1790 O O . GLU A 1 224 ? 8.490 -21.942 10.601 1.00 98.19 224 GLU A O 1
ATOM 1795 N N . ASP A 1 225 ? 6.234 -22.061 10.540 1.00 98.06 225 ASP A N 1
ATOM 1796 C CA . ASP A 1 225 ? 6.160 -23.034 9.445 1.00 98.06 225 ASP A CA 1
ATOM 1797 C C . ASP A 1 225 ? 6.871 -22.498 8.197 1.00 98.06 225 ASP A C 1
ATOM 1799 O O . ASP A 1 225 ? 7.668 -23.197 7.574 1.00 98.06 225 ASP A O 1
ATOM 1803 N N . ASP A 1 226 ? 6.605 -21.240 7.834 1.00 98.56 226 ASP A N 1
ATOM 1804 C CA . ASP A 1 226 ? 7.173 -20.624 6.636 1.00 98.56 226 ASP A CA 1
ATOM 1805 C C . ASP A 1 226 ? 8.674 -20.340 6.774 1.00 98.56 226 ASP A C 1
ATOM 1807 O O . ASP A 1 226 ? 9.415 -20.544 5.810 1.00 98.56 226 ASP A O 1
ATOM 1811 N N . LYS A 1 227 ? 9.136 -19.921 7.960 1.00 98.19 227 LYS A N 1
ATOM 1812 C CA . LYS A 1 227 ? 10.572 -19.764 8.255 1.00 98.19 227 LYS A CA 1
ATOM 1813 C C . LYS A 1 227 ? 11.300 -21.099 8.154 1.00 98.19 227 LYS A C 1
ATOM 1815 O O . LYS A 1 227 ? 12.276 -21.207 7.417 1.00 98.19 227 LYS A O 1
ATOM 1820 N N . SER A 1 228 ? 10.764 -22.134 8.801 1.00 98.06 228 SER A N 1
ATOM 1821 C CA . SER A 1 228 ? 11.324 -23.483 8.725 1.00 98.06 228 SER A CA 1
ATOM 1822 C C . SER A 1 228 ? 11.346 -24.004 7.287 1.00 98.06 228 SER A C 1
ATOM 1824 O O 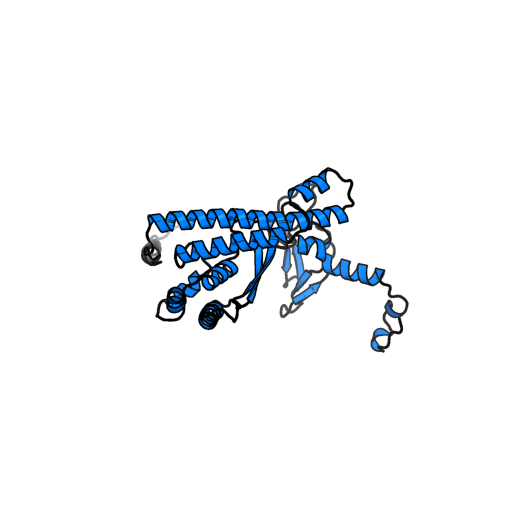. SER A 1 228 ? 12.343 -24.583 6.853 1.00 98.06 228 SER A O 1
ATOM 1826 N N . PHE A 1 229 ? 10.289 -23.758 6.508 1.00 97.50 229 PHE A N 1
ATOM 1827 C CA . PHE A 1 229 ? 10.217 -24.191 5.114 1.00 97.50 229 PHE A CA 1
ATOM 1828 C C . PHE A 1 229 ? 11.279 -23.512 4.234 1.00 97.50 229 PHE A C 1
ATOM 1830 O O . PHE A 1 229 ? 11.890 -24.184 3.406 1.00 97.50 229 PHE A O 1
ATOM 1837 N N . LEU A 1 230 ? 11.533 -22.212 4.435 1.00 97.50 230 LEU A N 1
ATOM 1838 C CA . LEU A 1 230 ? 12.588 -21.472 3.729 1.00 97.50 230 LEU A CA 1
ATOM 1839 C C . LEU A 1 230 ? 14.002 -21.960 4.076 1.00 97.50 230 LEU A C 1
ATOM 1841 O O . LEU A 1 230 ? 14.880 -21.901 3.222 1.00 97.50 230 LEU A O 1
ATOM 1845 N N . GLU A 1 231 ? 14.230 -22.422 5.306 1.00 96.25 231 GLU A N 1
ATOM 1846 C CA . GLU A 1 231 ? 15.547 -22.885 5.769 1.00 96.25 231 GLU A CA 1
ATOM 1847 C C . GLU A 1 231 ? 15.858 -24.333 5.366 1.00 96.25 231 GLU A C 1
ATOM 1849 O O . GLU A 1 231 ? 17.018 -24.692 5.173 1.00 96.25 231 GLU A O 1
ATOM 1854 N N . THR A 1 232 ? 14.834 -25.184 5.269 1.00 95.31 232 THR A N 1
ATOM 1855 C CA . THR A 1 232 ? 15.009 -26.644 5.157 1.00 95.31 232 THR A CA 1
ATOM 1856 C C . THR A 1 232 ? 14.877 -27.195 3.740 1.00 95.31 232 THR A C 1
ATOM 1858 O O . THR A 1 232 ? 15.263 -28.340 3.502 1.00 95.31 232 THR A O 1
ATOM 1861 N N . HIS A 1 233 ? 14.330 -26.420 2.803 1.00 95.31 233 HIS A N 1
ATOM 1862 C CA . HIS A 1 233 ? 14.066 -26.870 1.438 1.00 95.31 233 HIS A CA 1
ATOM 1863 C C . HIS A 1 233 ? 14.919 -26.109 0.425 1.00 95.31 233 HIS A C 1
ATOM 1865 O O . HIS A 1 233 ? 15.094 -24.898 0.526 1.00 95.31 233 HIS A O 1
ATOM 1871 N N . ASP A 1 234 ? 15.384 -26.819 -0.602 1.00 96.25 234 ASP A N 1
ATOM 1872 C CA . ASP A 1 234 ? 15.959 -26.191 -1.789 1.00 96.25 234 ASP A CA 1
ATOM 1873 C C . ASP A 1 234 ? 14.826 -25.714 -2.711 1.00 96.25 234 ASP A C 1
ATOM 1875 O O . ASP A 1 234 ? 13.949 -26.491 -3.107 1.00 96.25 234 ASP A O 1
ATOM 1879 N N . LEU A 1 235 ? 14.790 -24.412 -2.997 1.00 97.12 235 LEU A N 1
ATOM 1880 C CA . LEU A 1 235 ? 13.644 -23.733 -3.597 1.00 97.12 235 LEU A CA 1
ATOM 1881 C C . LEU A 1 235 ? 14.078 -22.853 -4.765 1.00 97.12 235 LEU A C 1
ATOM 1883 O O . LEU A 1 235 ? 15.073 -22.135 -4.712 1.00 97.12 235 LEU A O 1
ATOM 1887 N N . THR A 1 236 ? 13.260 -22.831 -5.817 1.00 97.88 236 THR A N 1
ATOM 1888 C CA . THR A 1 236 ? 13.442 -21.866 -6.911 1.00 97.88 236 THR A CA 1
ATOM 1889 C C . THR A 1 236 ? 13.216 -20.433 -6.422 1.00 97.88 236 THR A C 1
ATOM 1891 O O . THR A 1 236 ? 12.447 -20.204 -5.487 1.00 97.88 236 THR A O 1
ATOM 1894 N N . SER A 1 237 ? 13.797 -19.445 -7.108 1.00 96.62 237 SER A N 1
ATOM 1895 C CA . SER A 1 237 ? 13.590 -18.022 -6.795 1.00 96.62 237 SER A CA 1
ATOM 1896 C C . SER A 1 237 ? 12.106 -17.633 -6.738 1.00 96.62 237 SER A C 1
ATOM 1898 O O . SER A 1 237 ? 11.682 -16.942 -5.815 1.00 96.62 237 SER A O 1
ATOM 1900 N N . HIS A 1 238 ? 11.287 -18.136 -7.667 1.00 98.00 238 HIS A N 1
ATOM 1901 C CA . HIS A 1 238 ? 9.841 -17.900 -7.677 1.00 98.00 238 HIS A CA 1
ATOM 1902 C C . HIS A 1 238 ? 9.129 -18.502 -6.459 1.00 98.00 238 HIS A C 1
ATOM 1904 O O . HIS A 1 238 ? 8.238 -17.867 -5.894 1.00 98.00 238 HIS A O 1
ATOM 1910 N N . ALA A 1 239 ? 9.530 -19.702 -6.029 1.00 98.25 239 ALA A N 1
ATOM 1911 C CA . ALA A 1 239 ? 8.980 -20.323 -4.826 1.00 98.25 239 ALA A CA 1
ATOM 1912 C C . ALA A 1 239 ? 9.368 -19.532 -3.568 1.00 98.25 239 ALA A C 1
ATOM 1914 O O . ALA A 1 239 ? 8.502 -19.252 -2.739 1.00 98.25 239 ALA A O 1
ATOM 1915 N N . ILE A 1 240 ? 10.630 -19.099 -3.471 1.00 98.44 240 ILE A N 1
ATOM 1916 C CA . ILE A 1 240 ? 11.116 -18.251 -2.374 1.00 98.44 240 ILE A CA 1
ATOM 1917 C C . ILE A 1 240 ? 10.302 -16.957 -2.299 1.00 98.44 240 ILE A C 1
ATOM 1919 O O . ILE A 1 240 ? 9.819 -16.619 -1.222 1.00 98.44 240 ILE A O 1
ATOM 1923 N N . MET A 1 241 ? 10.081 -16.262 -3.422 1.00 98.50 241 MET A N 1
ATOM 1924 C CA . MET A 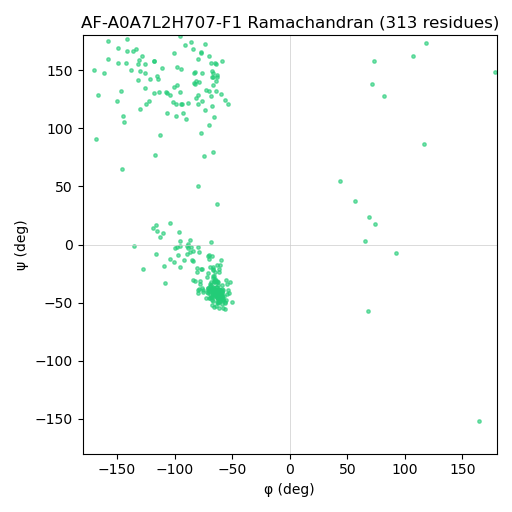1 241 ? 9.265 -15.039 -3.446 1.00 98.50 241 MET A CA 1
ATOM 1925 C C . MET A 1 241 ? 7.838 -15.279 -2.953 1.00 98.50 241 MET A C 1
ATOM 1927 O O . MET A 1 241 ? 7.332 -14.503 -2.148 1.00 98.50 241 MET A O 1
ATOM 1931 N N . ALA A 1 242 ? 7.193 -16.362 -3.397 1.00 98.69 242 ALA A N 1
ATOM 1932 C CA . ALA A 1 242 ? 5.833 -16.686 -2.975 1.00 98.69 242 ALA A CA 1
ATOM 1933 C C . ALA A 1 242 ? 5.745 -16.992 -1.468 1.00 98.69 242 ALA A C 1
ATOM 1935 O O . ALA A 1 242 ? 4.785 -16.583 -0.811 1.00 98.69 242 ALA A O 1
ATOM 1936 N N . ILE A 1 243 ? 6.742 -17.688 -0.912 1.00 98.62 243 ILE A N 1
ATOM 1937 C CA . ILE A 1 243 ? 6.790 -18.015 0.518 1.00 98.62 243 ILE A CA 1
ATOM 1938 C C . ILE A 1 243 ? 7.110 -16.768 1.347 1.00 98.62 243 ILE A C 1
ATOM 1940 O O . ILE A 1 243 ? 6.399 -16.491 2.310 1.00 98.62 243 ILE A O 1
ATOM 1944 N N . LYS A 1 244 ? 8.107 -15.970 0.942 1.00 98.69 244 LYS A N 1
ATOM 1945 C CA . LYS A 1 244 ? 8.423 -14.688 1.589 1.00 98.69 244 LYS A CA 1
ATOM 1946 C C . LYS A 1 244 ? 7.235 -13.726 1.565 1.00 98.69 244 LYS A C 1
ATOM 1948 O O . LYS A 1 244 ? 6.979 -13.072 2.569 1.00 98.69 244 LYS A O 1
ATOM 1953 N N . LEU A 1 245 ? 6.463 -13.690 0.475 1.00 98.81 245 LEU A N 1
ATOM 1954 C CA . LEU A 1 245 ? 5.263 -12.860 0.381 1.00 98.81 245 LEU A CA 1
ATOM 1955 C C . LEU A 1 245 ? 4.217 -13.248 1.435 1.00 98.81 245 LEU A C 1
ATOM 1957 O O . LEU A 1 245 ? 3.824 -12.409 2.241 1.00 98.81 245 LEU A O 1
ATOM 1961 N N . ARG A 1 246 ? 3.807 -14.524 1.491 1.00 98.62 246 ARG A N 1
ATOM 1962 C CA . ARG A 1 246 ? 2.821 -14.972 2.495 1.00 98.62 246 ARG A CA 1
ATOM 1963 C C . ARG A 1 246 ? 3.359 -14.905 3.931 1.00 98.62 246 ARG A C 1
ATOM 1965 O O . ARG A 1 246 ? 2.568 -14.799 4.868 1.00 98.62 246 ARG A O 1
ATOM 1972 N N . LEU A 1 247 ? 4.674 -15.021 4.125 1.00 98.75 247 LEU A N 1
ATOM 1973 C CA . LEU A 1 247 ? 5.334 -14.833 5.417 1.00 98.75 247 LEU A CA 1
ATOM 1974 C C . LEU A 1 247 ? 5.233 -13.366 5.852 1.00 98.75 247 LEU A C 1
ATOM 1976 O O . LEU A 1 247 ? 4.710 -13.101 6.932 1.00 98.75 247 LEU A O 1
ATOM 1980 N N . GLY A 1 248 ? 5.633 -12.431 4.986 1.00 98.56 248 GLY A N 1
ATOM 1981 C CA . GLY A 1 248 ? 5.589 -10.992 5.254 1.00 98.56 248 GLY A CA 1
ATOM 1982 C C . GLY A 1 248 ? 4.181 -10.495 5.582 1.00 98.56 248 GLY A C 1
ATOM 1983 O O . GLY A 1 248 ? 4.001 -9.726 6.524 1.00 98.56 248 GLY A O 1
ATOM 1984 N N . GLU A 1 249 ? 3.153 -11.013 4.897 1.00 98.75 249 GLU A N 1
ATOM 1985 C CA . GLU A 1 249 ? 1.760 -10.690 5.230 1.00 98.75 249 GLU A CA 1
ATOM 1986 C C . GLU A 1 249 ? 1.398 -11.060 6.681 1.00 98.75 249 GLU A C 1
ATOM 1988 O O . GLU A 1 249 ? 0.742 -10.281 7.381 1.00 98.75 249 GLU A O 1
ATOM 1993 N N . LYS A 1 250 ? 1.851 -12.227 7.160 1.00 98.81 250 LYS A N 1
ATOM 1994 C CA . LYS A 1 250 ? 1.626 -12.667 8.544 1.00 98.81 250 LYS A CA 1
ATOM 1995 C C . LYS A 1 250 ? 2.463 -11.877 9.544 1.00 98.81 250 LYS A C 1
ATOM 1997 O O . LYS A 1 250 ? 1.933 -11.493 10.581 1.00 98.81 250 LYS A O 1
ATOM 2002 N N . GLU A 1 251 ? 3.724 -11.585 9.241 1.00 98.62 251 GLU A N 1
ATOM 2003 C CA . GLU A 1 251 ? 4.587 -10.801 10.136 1.00 98.62 251 GLU A CA 1
ATOM 2004 C C . GLU A 1 251 ? 4.036 -9.384 10.366 1.00 98.62 251 GLU A C 1
ATOM 2006 O O . GLU A 1 251 ? 4.036 -8.898 11.500 1.00 98.62 251 GLU A O 1
ATOM 2011 N N . ILE A 1 252 ? 3.476 -8.748 9.328 1.00 98.75 252 ILE A N 1
ATOM 2012 C CA . ILE A 1 252 ? 2.793 -7.451 9.460 1.00 98.75 252 ILE A CA 1
ATOM 2013 C C . ILE A 1 252 ? 1.569 -7.570 10.376 1.00 98.75 252 ILE A C 1
ATOM 2015 O O . ILE A 1 252 ? 1.365 -6.726 11.250 1.00 98.75 252 ILE A O 1
ATOM 2019 N N . LEU A 1 253 ? 0.758 -8.621 10.215 1.00 98.75 253 LEU A N 1
ATOM 2020 C CA . LEU A 1 253 ? -0.405 -8.841 11.074 1.00 98.75 253 LEU A CA 1
ATOM 2021 C C . LEU A 1 253 ? -0.008 -9.130 12.529 1.00 98.75 253 LEU A C 1
ATOM 2023 O O . LEU A 1 253 ? -0.622 -8.573 13.435 1.00 98.75 253 LEU A O 1
ATOM 2027 N N . GLU A 1 254 ? 1.017 -9.950 12.778 1.00 98.44 254 GLU A N 1
ATOM 2028 C CA . GLU A 1 254 ? 1.522 -10.203 14.135 1.00 98.44 254 GLU A CA 1
ATOM 2029 C C . GLU A 1 254 ? 2.042 -8.931 14.796 1.00 98.44 254 GLU A C 1
ATOM 2031 O O . GLU A 1 254 ? 1.789 -8.696 15.981 1.00 98.44 254 GLU A O 1
ATOM 2036 N N . LYS A 1 255 ? 2.749 -8.092 14.034 1.00 98.19 255 LYS A N 1
ATOM 2037 C CA . LYS A 1 255 ? 3.208 -6.794 14.522 1.00 98.19 255 LYS A CA 1
ATOM 2038 C C . LYS A 1 255 ? 2.030 -5.884 14.863 1.00 98.19 255 LYS A C 1
ATOM 2040 O O . LYS A 1 255 ? 2.013 -5.311 15.949 1.00 98.19 255 LYS A O 1
ATOM 2045 N N . ALA A 1 256 ? 1.009 -5.826 14.006 1.00 98.44 256 ALA A N 1
ATOM 2046 C CA . ALA A 1 256 ? -0.209 -5.067 14.279 1.00 98.44 256 ALA A CA 1
ATOM 2047 C C . ALA A 1 256 ? -0.945 -5.570 15.535 1.00 98.44 256 ALA A C 1
ATOM 2049 O O . ALA A 1 256 ? -1.423 -4.751 16.315 1.00 98.44 256 ALA A O 1
ATOM 2050 N N . VAL A 1 257 ? -0.997 -6.888 15.775 1.00 98.62 257 VAL A N 1
ATOM 2051 C CA . VAL A 1 257 ? -1.554 -7.470 17.014 1.00 98.62 257 VAL A CA 1
ATOM 2052 C C . VAL A 1 257 ? -0.764 -7.010 18.240 1.00 98.62 257 VAL A C 1
ATOM 2054 O O . VAL A 1 257 ? -1.362 -6.537 19.204 1.00 98.62 257 VAL A O 1
ATOM 2057 N N . LYS A 1 258 ? 0.571 -7.111 18.203 1.00 98.31 258 LYS A N 1
ATOM 2058 C CA . LYS A 1 258 ? 1.445 -6.702 19.317 1.00 98.31 258 LYS A CA 1
ATOM 2059 C C . LYS A 1 258 ? 1.327 -5.203 19.611 1.00 98.31 258 LYS A C 1
ATOM 2061 O O . LYS A 1 258 ? 1.171 -4.826 20.769 1.00 98.31 258 LYS A O 1
ATOM 2066 N N . SER A 1 259 ? 1.354 -4.371 18.570 1.00 97.88 259 SER A N 1
ATOM 2067 C CA . SER A 1 259 ? 1.214 -2.915 18.681 1.00 97.88 259 SER A CA 1
ATOM 2068 C C . SER A 1 259 ? -0.164 -2.525 19.231 1.00 97.88 259 SER A C 1
ATOM 2070 O O . SER A 1 259 ? -0.252 -1.793 20.214 1.00 97.88 259 SER A O 1
ATOM 2072 N N . ALA A 1 260 ? -1.246 -3.121 18.713 1.00 98.19 260 ALA A N 1
ATOM 2073 C CA . ALA A 1 260 ? -2.597 -2.874 19.214 1.00 98.19 260 ALA A CA 1
ATOM 2074 C C . ALA A 1 260 ? -2.781 -3.301 20.682 1.00 98.19 260 ALA A C 1
ATOM 2076 O O . ALA A 1 260 ? -3.401 -2.569 21.453 1.00 98.19 260 ALA A O 1
ATOM 2077 N N . ALA A 1 261 ? -2.201 -4.433 21.093 1.00 98.12 261 ALA A N 1
ATOM 2078 C CA . ALA A 1 261 ? -2.228 -4.872 22.487 1.00 98.12 261 ALA A CA 1
ATOM 2079 C C . ALA A 1 261 ? -1.500 -3.882 23.414 1.00 98.12 261 ALA A C 1
ATOM 2081 O O . ALA A 1 261 ? -2.035 -3.522 24.466 1.00 98.12 261 ALA A O 1
ATOM 2082 N N . ALA A 1 262 ? -0.326 -3.390 23.002 1.00 97.81 262 ALA A N 1
ATOM 2083 C CA . ALA A 1 262 ? 0.425 -2.381 23.747 1.00 97.81 262 ALA A CA 1
ATOM 2084 C C . ALA A 1 262 ? -0.354 -1.058 23.870 1.00 97.81 262 ALA A C 1
ATOM 2086 O O . ALA A 1 262 ? -0.454 -0.505 24.968 1.00 97.81 262 ALA A O 1
ATOM 2087 N N . SER A 1 263 ? -0.973 -0.587 22.782 1.00 97.06 263 SER A N 1
ATOM 2088 C CA . SER A 1 263 ? -1.832 0.603 22.801 1.00 97.06 263 SER A CA 1
ATOM 2089 C C . SER A 1 263 ? -3.047 0.414 23.708 1.00 97.06 263 SER A C 1
ATOM 2091 O O . SER A 1 263 ? -3.329 1.274 24.543 1.00 97.06 263 SER A O 1
ATOM 2093 N N . ARG A 1 264 ? -3.732 -0.735 23.630 1.00 96.94 264 ARG A N 1
ATOM 2094 C CA . ARG A 1 264 ? -4.849 -1.068 24.528 1.00 96.94 264 ARG A CA 1
ATOM 2095 C C . ARG A 1 264 ? -4.424 -0.993 25.993 1.00 96.94 264 ARG A C 1
ATOM 2097 O O . ARG A 1 264 ? -5.128 -0.382 26.794 1.00 96.94 264 ARG A O 1
ATOM 2104 N N . GLU A 1 265 ? -3.294 -1.599 26.355 1.00 96.44 265 GLU A N 1
ATOM 2105 C CA . GLU A 1 265 ? -2.777 -1.566 27.729 1.00 96.44 265 GLU A CA 1
ATOM 2106 C C . GLU A 1 265 ? -2.429 -0.148 28.191 1.00 96.44 265 GLU A C 1
ATOM 2108 O O . GLU A 1 265 ? -2.755 0.218 29.324 1.00 96.44 265 GLU A O 1
ATOM 2113 N N . TYR A 1 266 ? -1.801 0.650 27.323 1.00 95.44 266 TYR A N 1
ATOM 2114 C CA . TYR A 1 266 ? -1.480 2.051 27.592 1.00 95.44 266 TYR A CA 1
ATOM 2115 C C . TYR A 1 266 ? -2.744 2.859 27.914 1.00 95.44 266 TYR A C 1
ATOM 2117 O O . TYR A 1 266 ? -2.850 3.450 28.991 1.00 95.44 266 TYR A O 1
ATOM 2125 N N . TYR A 1 267 ? -3.744 2.818 27.032 1.00 94.38 267 TYR A N 1
ATOM 2126 C CA . TYR A 1 267 ? -4.981 3.577 27.215 1.00 94.38 267 TYR A CA 1
ATOM 2127 C C . TYR A 1 267 ? -5.827 3.061 28.384 1.00 94.38 267 TYR A C 1
ATOM 2129 O O . TYR A 1 267 ? -6.44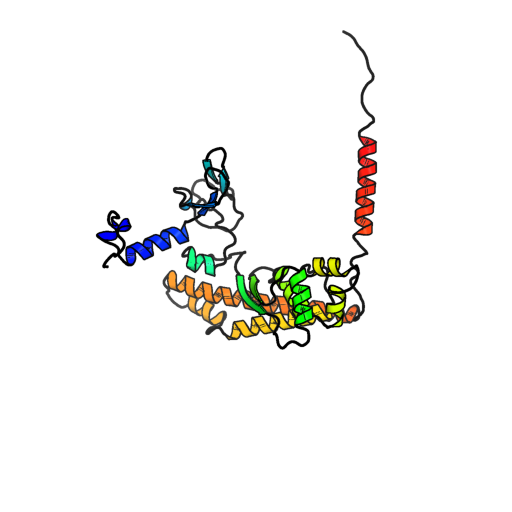1 3.857 29.092 1.00 94.38 267 TYR A O 1
ATOM 2137 N N . THR A 1 268 ? -5.785 1.754 28.661 1.00 92.88 268 THR A N 1
ATOM 2138 C CA . THR A 1 268 ? -6.441 1.165 29.838 1.00 92.88 268 THR A CA 1
ATOM 2139 C C . THR A 1 268 ? -5.846 1.726 31.131 1.00 92.88 268 THR A C 1
ATOM 2141 O O . THR A 1 268 ? -6.581 2.210 31.990 1.00 92.88 268 THR A O 1
ATOM 2144 N N . LYS A 1 269 ? -4.511 1.720 31.272 1.00 91.25 269 LYS A N 1
ATOM 2145 C CA . LYS A 1 269 ? -3.831 2.249 32.469 1.00 91.25 269 LYS A CA 1
ATOM 2146 C C . LYS A 1 269 ? -4.097 3.743 32.652 1.00 91.25 269 LYS A C 1
ATOM 2148 O O . LYS A 1 269 ? -4.428 4.170 33.755 1.00 91.25 269 LYS A O 1
ATOM 2153 N N . ASN A 1 270 ? -4.004 4.528 31.581 1.00 84.25 270 ASN A N 1
ATOM 2154 C CA . ASN A 1 270 ? -4.204 5.976 31.649 1.00 84.25 270 ASN A CA 1
ATOM 2155 C C . ASN A 1 270 ? -5.663 6.364 31.935 1.00 84.25 270 ASN A C 1
ATOM 2157 O O . ASN A 1 270 ? -5.891 7.327 32.668 1.00 84.25 270 ASN A O 1
ATOM 2161 N N . GLY A 1 271 ? -6.636 5.600 31.430 1.00 77.62 271 GLY A N 1
ATOM 2162 C CA . GLY A 1 271 ? -8.051 5.787 31.757 1.00 77.62 271 GLY A CA 1
ATOM 2163 C C . GLY A 1 271 ? -8.349 5.560 33.243 1.00 77.62 271 GLY A C 1
ATOM 2164 O O . GLY A 1 271 ? -9.077 6.345 33.849 1.00 77.62 271 GLY A O 1
ATOM 2165 N N . PHE A 1 272 ? -7.722 4.553 33.867 1.00 67.62 272 PHE A N 1
ATOM 2166 C CA . PHE A 1 272 ? -7.848 4.321 35.312 1.00 67.62 272 PHE A CA 1
ATOM 2167 C C . PHE A 1 272 ? -7.210 5.427 36.162 1.00 67.62 272 PHE A C 1
ATOM 2169 O O . PHE A 1 272 ? -7.750 5.773 37.209 1.00 67.62 272 PHE A O 1
ATOM 2176 N N . VAL A 1 273 ? -6.068 5.976 35.732 1.00 70.56 273 VAL A N 1
ATOM 2177 C CA . VAL A 1 273 ? -5.335 7.005 36.493 1.00 70.56 273 VAL A CA 1
ATOM 2178 C C . VAL A 1 273 ? -6.010 8.377 36.408 1.00 70.56 273 VAL A C 1
ATOM 2180 O O . VAL A 1 273 ? -6.062 9.088 37.408 1.00 70.56 273 VAL A O 1
ATOM 2183 N N . ASN A 1 274 ? -6.539 8.751 35.240 1.00 64.50 274 ASN A N 1
ATOM 2184 C CA . ASN A 1 274 ? -7.069 10.099 35.005 1.00 64.50 274 ASN A CA 1
ATOM 2185 C C . ASN A 1 274 ? -8.600 10.212 35.177 1.00 64.50 274 ASN A C 1
ATOM 2187 O O . ASN A 1 274 ? -9.129 11.324 35.206 1.00 64.50 274 ASN A O 1
ATOM 2191 N N . GLY A 1 275 ? -9.304 9.084 35.338 1.00 54.09 275 GLY A N 1
ATOM 2192 C CA . GLY A 1 275 ? -10.764 9.015 35.439 1.00 54.09 275 GLY A CA 1
ATOM 2193 C C . GLY A 1 275 ? -11.477 9.255 34.100 1.00 54.09 275 GLY A C 1
ATOM 2194 O O . GLY A 1 275 ? -10.941 9.885 33.190 1.00 54.09 275 GLY A O 1
ATOM 2195 N N . GLU A 1 276 ? -12.723 8.783 33.979 1.00 50.00 276 GLU A N 1
ATOM 2196 C CA . GLU A 1 276 ? -13.534 8.856 32.743 1.00 50.00 276 GLU A CA 1
ATOM 2197 C C . GLU A 1 276 ? -13.789 10.294 32.232 1.00 50.00 276 GLU A C 1
ATOM 2199 O O . GLU A 1 276 ? -14.183 10.473 31.086 1.00 50.00 2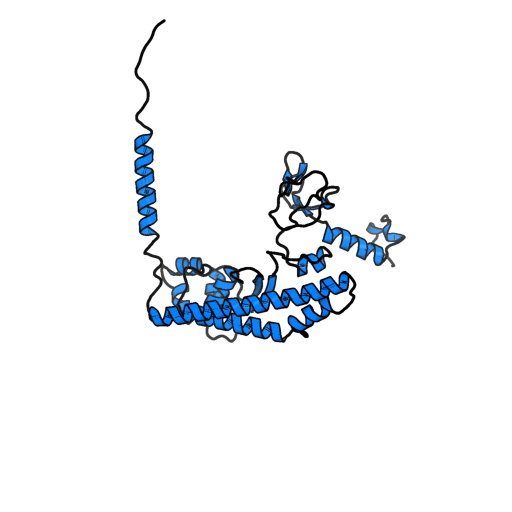76 GLU A O 1
ATOM 2204 N N . ASN A 1 277 ? -13.510 11.324 33.045 1.00 45.22 277 ASN A N 1
ATOM 2205 C CA . ASN A 1 277 ? -13.838 12.729 32.771 1.00 45.22 277 ASN A CA 1
ATOM 2206 C C . ASN A 1 277 ? -12.632 13.669 32.587 1.00 45.22 277 ASN A C 1
ATOM 2208 O O . ASN A 1 277 ? -12.821 14.889 32.550 1.00 45.22 277 ASN A O 1
ATOM 2212 N N . SER A 1 278 ? -11.398 13.170 32.448 1.00 47.19 278 SER A N 1
ATOM 2213 C CA . SER A 1 278 ? -10.290 14.036 32.020 1.00 47.19 278 SER A CA 1
ATOM 2214 C C . SER A 1 278 ? -10.422 14.332 30.517 1.00 47.19 278 SER A C 1
ATOM 2216 O O . SER A 1 278 ? -9.741 13.729 29.689 1.00 47.19 278 SER A O 1
ATOM 2218 N N . LEU A 1 279 ? -11.347 15.221 30.148 1.00 44.56 279 LEU A N 1
ATOM 2219 C CA . LEU A 1 279 ? -11.486 15.711 28.778 1.00 44.56 279 LEU A CA 1
ATOM 2220 C C . LEU A 1 279 ? -10.129 16.256 28.317 1.00 44.56 279 LEU A C 1
ATOM 2222 O O . LEU A 1 279 ? -9.602 17.195 28.923 1.00 44.56 279 LEU A O 1
ATOM 2226 N N . PHE A 1 280 ? -9.577 15.693 27.239 1.00 50.72 280 PHE A N 1
ATOM 2227 C CA . PHE A 1 280 ? -8.483 16.311 26.494 1.00 50.72 280 PHE A CA 1
ATOM 2228 C C . PHE A 1 280 ? -9.017 17.582 25.832 1.00 50.72 280 PHE A C 1
ATOM 2230 O O . PHE A 1 280 ? -9.379 17.619 24.660 1.00 50.72 280 PHE A O 1
ATOM 2237 N N . ASN A 1 281 ? -9.121 18.650 26.617 1.00 36.69 281 ASN A N 1
ATOM 2238 C CA . ASN A 1 281 ? -9.321 19.982 26.086 1.00 36.69 281 ASN A CA 1
ATOM 2239 C C . ASN A 1 281 ? -8.010 20.383 25.406 1.00 36.69 281 ASN A C 1
ATOM 2241 O O . ASN A 1 281 ? -7.049 20.759 26.080 1.00 36.69 281 ASN A O 1
ATOM 2245 N N . GLY A 1 282 ? -7.984 20.318 24.075 1.00 41.50 282 GLY A N 1
ATOM 2246 C CA . GLY A 1 282 ? -6.920 20.850 23.218 1.00 41.50 282 GLY A CA 1
ATOM 2247 C C . GLY A 1 282 ? -6.752 22.375 23.293 1.00 41.50 282 GLY A C 1
ATOM 2248 O O . GLY A 1 282 ? -6.464 23.006 22.293 1.00 41.50 282 GLY A O 1
ATOM 2249 N N . THR A 1 283 ? -6.950 23.000 24.456 1.00 36.88 283 THR A N 1
ATOM 2250 C CA . THR A 1 283 ? -6.921 24.460 24.635 1.00 36.88 283 THR A CA 1
ATOM 2251 C C . THR A 1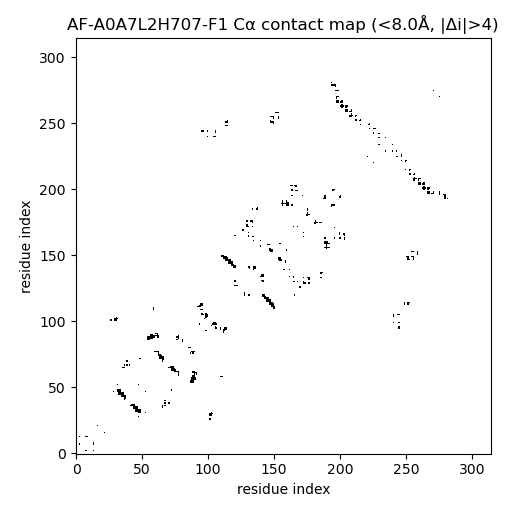 283 ? -5.845 24.954 25.601 1.00 36.88 283 THR A C 1
ATOM 2253 O O . THR A 1 283 ? -5.891 26.112 26.004 1.00 36.88 283 THR A O 1
ATOM 2256 N N . LYS A 1 284 ? -4.850 24.136 25.977 1.00 36.03 284 LYS A N 1
ATOM 2257 C CA . LYS A 1 284 ? -3.768 24.586 26.881 1.00 36.03 284 LYS A CA 1
ATOM 2258 C C . LYS A 1 284 ? -2.356 24.684 26.297 1.00 36.03 284 LYS A C 1
ATOM 2260 O O . LYS A 1 284 ? -1.450 25.011 27.051 1.00 36.03 284 LYS A O 1
ATOM 2265 N N . SER A 1 285 ? -2.152 24.503 24.992 1.00 38.91 285 SER A N 1
ATOM 2266 C CA . SER A 1 285 ? -0.835 24.744 24.366 1.00 38.91 285 SER A CA 1
ATOM 2267 C C . SER A 1 285 ? -0.855 25.669 23.144 1.00 38.91 285 SER A C 1
ATOM 2269 O O . SER A 1 285 ? 0.161 26.295 22.853 1.00 38.91 285 SER A O 1
ATOM 2271 N N . GLU A 1 286 ? -1.992 25.847 22.464 1.00 39.53 286 GLU A N 1
ATOM 2272 C CA . GLU A 1 286 ? -2.048 26.713 21.275 1.00 39.53 286 GLU A CA 1
ATOM 2273 C C . GLU A 1 286 ? -2.059 28.211 21.624 1.00 39.53 286 GLU A C 1
ATOM 2275 O O . GLU A 1 286 ? -1.374 29.001 20.976 1.00 39.53 286 GLU A O 1
ATOM 2280 N N . SER A 1 287 ? -2.740 28.623 22.700 1.00 34.12 287 SER A N 1
ATOM 2281 C CA . SER A 1 287 ? -2.815 30.043 23.084 1.00 34.12 287 SER A CA 1
ATOM 2282 C C . SER A 1 287 ? -1.499 30.615 23.626 1.00 34.12 287 SER A C 1
ATOM 2284 O O . SER A 1 287 ? -1.282 31.824 23.554 1.00 34.12 287 SER A O 1
ATOM 2286 N N . GLU A 1 288 ? -0.608 29.775 24.163 1.00 37.03 288 GLU A N 1
ATOM 2287 C CA . GLU A 1 288 ? 0.701 30.224 24.663 1.00 37.03 288 GLU A CA 1
ATOM 2288 C C . GLU A 1 288 ? 1.758 30.317 23.554 1.00 37.03 288 GLU A C 1
ATOM 2290 O O . GLU A 1 288 ? 2.618 31.199 23.611 1.00 37.03 288 GLU A O 1
ATOM 2295 N N . ASN A 1 289 ? 1.666 29.483 22.511 1.00 39.12 289 ASN A N 1
ATOM 2296 C CA . ASN A 1 289 ? 2.588 29.542 21.373 1.00 39.12 289 ASN A CA 1
ATOM 2297 C C . ASN A 1 289 ? 2.241 30.678 20.397 1.00 39.12 289 ASN A C 1
ATOM 2299 O O . ASN A 1 289 ? 3.141 31.399 19.970 1.00 39.12 289 ASN A O 1
ATOM 2303 N N . LEU A 1 290 ? 0.952 30.942 20.146 1.00 39.88 290 LEU A N 1
ATOM 2304 C CA . LEU A 1 290 ? 0.509 32.063 19.299 1.00 39.88 290 LEU A CA 1
ATOM 2305 C C . LEU A 1 290 ? 0.859 33.444 19.886 1.00 39.88 290 LEU A C 1
ATOM 2307 O O . LEU A 1 290 ? 1.161 34.378 19.141 1.00 39.88 290 LEU A O 1
ATOM 2311 N N . ASN A 1 291 ? 0.866 33.580 21.217 1.00 43.34 291 ASN A N 1
ATOM 2312 C CA . ASN A 1 291 ? 1.271 34.826 21.878 1.00 43.34 291 ASN A CA 1
ATOM 2313 C C . ASN A 1 291 ? 2.798 35.010 21.916 1.00 43.34 291 ASN A C 1
ATOM 2315 O O . ASN A 1 291 ? 3.271 36.143 21.827 1.00 43.34 291 ASN A O 1
ATOM 2319 N N . LYS A 1 292 ? 3.578 33.921 21.989 1.00 45.94 292 LYS A N 1
ATOM 2320 C CA . LYS A 1 292 ? 5.048 33.984 21.894 1.00 45.94 292 LYS A CA 1
ATOM 2321 C C . LYS A 1 292 ? 5.529 34.310 20.481 1.00 45.94 292 LYS A C 1
ATOM 2323 O O . LYS A 1 292 ? 6.444 35.116 20.337 1.00 45.94 292 LYS A O 1
ATOM 2328 N N . GLU A 1 293 ? 4.893 33.765 19.444 1.00 46.31 293 GLU A N 1
ATOM 2329 C CA . GLU A 1 293 ? 5.255 34.079 18.053 1.00 46.31 293 GLU A CA 1
ATOM 2330 C C . GLU A 1 293 ? 4.892 35.516 17.650 1.00 46.31 293 GLU A C 1
ATOM 2332 O O . GLU A 1 293 ? 5.665 36.161 16.941 1.00 46.31 293 GLU A O 1
ATOM 2337 N N . LYS A 1 294 ? 3.774 36.068 18.148 1.00 46.69 294 LYS A N 1
ATOM 2338 C CA . LYS A 1 294 ? 3.444 37.493 17.947 1.00 46.69 294 LYS A CA 1
ATOM 2339 C C . LYS A 1 294 ? 4.401 38.434 18.683 1.00 46.69 294 LYS A C 1
ATOM 2341 O O . LYS A 1 294 ? 4.845 39.412 18.094 1.00 46.69 294 LYS A O 1
ATOM 2346 N N . SER A 1 295 ? 4.768 38.110 19.926 1.00 46.03 295 SER A N 1
ATOM 2347 C CA . SER A 1 295 ? 5.723 38.910 20.707 1.00 46.03 295 SER A CA 1
ATOM 2348 C C . SER A 1 295 ? 7.137 38.909 20.111 1.00 46.03 295 SER A C 1
ATOM 2350 O O . SER A 1 295 ? 7.856 39.899 20.257 1.00 46.03 295 SER A O 1
ATOM 2352 N N . ASN A 1 296 ? 7.552 37.818 19.459 1.00 46.41 296 ASN A N 1
ATOM 2353 C CA . ASN A 1 296 ? 8.864 37.737 18.813 1.00 46.41 296 ASN A CA 1
ATOM 2354 C C . ASN A 1 296 ? 8.901 38.478 17.466 1.00 46.41 296 ASN A C 1
ATOM 2356 O O . ASN A 1 296 ? 9.900 39.121 17.168 1.00 46.41 296 ASN A O 1
ATOM 2360 N N . ARG A 1 297 ? 7.801 38.491 16.695 1.00 49.47 297 ARG A N 1
ATOM 2361 C CA . ARG A 1 297 ? 7.728 39.275 15.446 1.00 49.47 297 ARG A CA 1
ATOM 2362 C C . ARG A 1 297 ? 7.731 40.787 15.683 1.00 49.47 297 ARG A C 1
ATOM 2364 O O . ARG A 1 297 ? 8.425 41.506 14.978 1.00 49.47 297 ARG A O 1
ATOM 2371 N N . GLU A 1 298 ? 7.050 41.270 16.723 1.00 45.88 298 GLU A N 1
ATOM 2372 C CA . GLU A 1 298 ? 7.062 42.705 17.070 1.00 45.88 298 GLU A CA 1
ATOM 2373 C C . GLU A 1 298 ? 8.419 43.194 17.616 1.00 45.88 298 GLU A C 1
ATOM 2375 O O . GLU A 1 298 ? 8.693 44.393 17.598 1.00 45.88 298 GLU A O 1
ATOM 2380 N N . THR A 1 299 ? 9.288 42.291 18.090 1.00 46.44 299 THR A N 1
ATOM 2381 C CA . THR A 1 299 ? 10.629 42.644 18.593 1.00 46.44 299 THR A CA 1
ATOM 2382 C C . THR A 1 299 ? 11.741 42.508 17.550 1.00 46.44 299 THR A C 1
ATOM 2384 O O . THR A 1 299 ? 12.781 43.153 17.711 1.00 46.44 299 THR A O 1
ATOM 2387 N N . GLU A 1 300 ? 11.530 41.744 16.475 1.00 43.78 300 GLU A N 1
ATOM 2388 C CA . GLU A 1 300 ? 12.443 41.683 15.323 1.00 43.78 300 GLU A CA 1
ATOM 2389 C C . GLU A 1 300 ? 12.247 42.879 14.375 1.00 43.78 300 GLU A C 1
ATOM 2391 O O . GLU A 1 300 ? 13.233 43.531 14.028 1.00 43.78 300 GLU A O 1
ATOM 2396 N N . ASP A 1 301 ? 11.003 43.287 14.091 1.00 41.03 301 ASP A N 1
ATOM 2397 C CA . ASP A 1 301 ? 10.717 44.443 13.217 1.00 41.03 301 ASP A CA 1
ATOM 2398 C C . ASP A 1 301 ? 11.165 45.796 13.818 1.00 41.03 301 ASP A C 1
ATOM 2400 O O . ASP A 1 301 ? 11.401 46.765 13.096 1.00 41.03 301 ASP A O 1
ATOM 2404 N N . ALA A 1 302 ? 11.341 45.877 15.142 1.00 43.06 302 ALA A N 1
ATOM 2405 C CA . ALA A 1 302 ? 11.830 47.080 15.826 1.00 43.06 302 ALA A CA 1
ATOM 2406 C C . ALA A 1 302 ? 13.369 47.183 15.889 1.00 43.06 302 ALA A C 1
ATOM 2408 O O . ALA A 1 302 ? 13.895 48.199 16.351 1.00 43.06 302 ALA A O 1
ATOM 2409 N N . LYS A 1 303 ? 14.105 46.145 15.461 1.00 42.75 303 LYS A N 1
ATOM 2410 C CA . LYS A 1 303 ? 15.578 46.099 15.519 1.00 42.75 303 LYS A CA 1
ATOM 2411 C C . LYS A 1 303 ? 16.273 46.334 14.179 1.00 42.75 303 LYS A C 1
ATOM 2413 O O . LYS A 1 303 ? 17.471 46.605 14.187 1.00 42.75 303 LYS A O 1
ATOM 2418 N N . GLU A 1 304 ? 15.549 46.297 13.062 1.00 38.06 304 GLU A N 1
ATOM 2419 C CA . GLU A 1 304 ? 16.122 46.503 11.722 1.00 38.06 304 GLU A CA 1
ATOM 2420 C C . GLU A 1 304 ? 16.013 47.951 11.201 1.00 38.06 304 GLU A C 1
ATOM 2422 O O . GLU A 1 304 ? 16.545 48.267 10.141 1.00 38.06 304 GLU A O 1
ATOM 2427 N N . SER A 1 305 ? 15.402 48.878 11.952 1.00 38.88 305 SER A N 1
A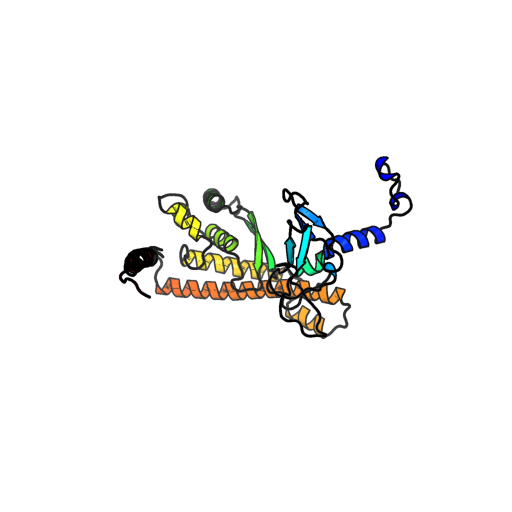TOM 2428 C CA . SER A 1 305 ? 15.196 50.265 11.499 1.00 38.88 305 SER A CA 1
ATOM 2429 C C . SER A 1 305 ? 16.141 51.314 12.110 1.00 38.88 305 SER A C 1
ATOM 2431 O O . SER A 1 305 ? 15.818 52.503 12.079 1.00 38.88 305 SER A O 1
ATOM 2433 N N . SER A 1 306 ? 17.287 50.940 12.691 1.00 42.00 306 SER A N 1
ATOM 2434 C CA . SER A 1 306 ? 18.207 51.932 13.278 1.00 42.00 306 SER A CA 1
ATOM 2435 C C . SER A 1 306 ? 19.694 51.589 13.151 1.00 42.00 306 SER A C 1
ATOM 2437 O O . SER A 1 306 ? 20.376 51.420 14.159 1.00 42.00 306 SER A O 1
ATOM 2439 N N . SER A 1 307 ? 20.225 51.548 11.929 1.00 37.28 307 SER A N 1
ATOM 2440 C CA . SER A 1 307 ? 21.640 51.869 11.694 1.00 37.28 307 SER A CA 1
ATOM 2441 C C . SER A 1 307 ? 21.936 52.040 10.205 1.00 37.28 307 SER A C 1
ATOM 2443 O O . SER A 1 307 ? 22.307 51.073 9.554 1.00 37.28 307 SER A O 1
ATOM 2445 N N . GLU A 1 308 ? 21.824 53.261 9.680 1.00 30.70 308 GLU A N 1
ATOM 2446 C CA . GLU A 1 308 ? 22.787 53.765 8.692 1.00 30.70 308 GLU A CA 1
ATOM 2447 C C . GLU A 1 308 ? 22.653 55.283 8.481 1.00 30.70 308 GLU A C 1
ATOM 2449 O O . GLU A 1 308 ? 21.572 55.797 8.216 1.00 30.70 308 GLU A O 1
ATOM 2454 N N . SER A 1 309 ? 23.810 55.949 8.586 1.00 30.56 309 SER A N 1
ATOM 2455 C CA . SER A 1 309 ? 24.279 57.096 7.793 1.00 30.56 309 SER A CA 1
ATOM 2456 C C . SER A 1 309 ? 24.516 58.425 8.527 1.00 30.56 309 SER A C 1
ATOM 2458 O O . SER A 1 309 ? 23.690 59.333 8.486 1.00 30.56 309 SER A O 1
ATOM 2460 N N . THR A 1 310 ? 25.726 58.568 9.074 1.00 33.31 310 THR A N 1
ATOM 2461 C CA . THR A 1 310 ? 26.520 59.809 9.045 1.00 33.31 310 THR A CA 1
ATOM 2462 C C . THR A 1 310 ? 27.991 59.408 8.916 1.00 33.31 310 THR A C 1
ATOM 2464 O O . THR A 1 310 ? 28.518 58.770 9.821 1.00 33.31 310 THR A O 1
ATOM 2467 N N . ASP A 1 311 ? 28.634 59.673 7.776 1.00 32.00 311 ASP A N 1
ATOM 2468 C CA . ASP A 1 311 ? 29.690 60.692 7.733 1.00 32.00 311 ASP A CA 1
ATOM 2469 C C . ASP A 1 311 ? 30.359 60.844 6.360 1.00 32.00 311 ASP A C 1
ATOM 2471 O O . ASP A 1 311 ? 30.462 59.938 5.533 1.00 32.00 311 ASP A O 1
ATOM 2475 N N . GLU A 1 312 ? 30.749 62.094 6.159 1.00 32.06 312 GLU A N 1
ATOM 2476 C CA . GLU A 1 312 ? 31.235 62.786 4.983 1.00 32.06 312 GLU A CA 1
ATOM 2477 C C . GLU A 1 312 ? 32.739 62.561 4.688 1.00 32.06 312 GLU A C 1
ATOM 2479 O O . GLU A 1 312 ? 33.575 62.648 5.576 1.00 32.06 312 GLU A O 1
ATOM 2484 N N . VAL A 1 313 ? 33.050 62.427 3.388 1.00 34.88 313 VAL A N 1
ATOM 2485 C CA . VAL A 1 313 ? 33.967 63.280 2.584 1.00 34.88 313 VAL A CA 1
ATOM 2486 C C . VAL A 1 313 ? 35.509 63.255 2.785 1.00 34.88 313 VAL A C 1
ATOM 2488 O O . VAL A 1 313 ? 36.032 63.459 3.874 1.00 34.88 313 VAL A O 1
ATOM 2491 N N . LYS A 1 314 ? 36.178 63.277 1.605 1.00 35.88 314 LYS A N 1
ATOM 2492 C CA . LYS A 1 314 ? 37.588 63.594 1.229 1.00 35.88 314 LYS A CA 1
ATOM 2493 C C . LYS A 1 314 ? 38.588 62.448 1.426 1.00 35.88 314 LYS A C 1
ATOM 2495 O O . LYS A 1 314 ? 38.645 61.855 2.489 1.00 35.88 314 LYS A O 1
ATOM 2500 N N . GLU A 1 315 ? 39.380 62.064 0.427 1.00 38.62 315 GLU A N 1
ATOM 2501 C CA . GLU A 1 315 ? 40.080 62.831 -0.626 1.00 38.62 315 GLU A CA 1
ATOM 2502 C C . GLU A 1 315 ? 40.115 62.068 -1.963 1.00 38.62 315 GLU A C 1
ATOM 2504 O O . GLU A 1 315 ? 40.132 60.816 -1.926 1.00 38.62 315 GLU A O 1
#

Organism: Sagittarius serpentarius (NCBI:txid56258)